Protein AF-0000000075985674 (afdb_homodimer)

InterPro domains:
  IPR000945 Dopamine beta-hydroxylase-like [PTHR10157] (11-142)
  IPR005018 DOMON domain [PF03351] (39-140)
  IPR005018 DOMON domain [PS50836] (39-148)
  IPR005018 DOMON domain [SM00664] (63-147)
  IPR045266 Copper-dependent monooxygenases, DOMON domain [cd09631] (35-141)

Structure (mmCIF, N/CA/C/O backbone):
data_AF-0000000075985674-model_v1
#
loop_
_entity.id
_entity.type
_entity.pdbx_description
1 polymer 'DBH-like monooxygenase protein 1 homolog'
#
loop_
_atom_site.group_PDB
_atom_site.id
_atom_site.type_symbol
_atom_site.label_atom_id
_atom_site.label_alt_id
_atom_site.label_comp_id
_atom_site.label_asym_id
_atom_site.label_entity_id
_atom_site.label_seq_id
_atom_site.pdbx_PDB_ins_code
_atom_site.Cartn_x
_atom_site.Cartn_y
_atom_site.Cartn_z
_atom_site.occupancy
_atom_site.B_iso_or_equiv
_atom_site.auth_seq_id
_atom_site.auth_comp_id
_atom_site.auth_asym_id
_atom_site.auth_atom_id
_atom_site.pdbx_PDB_model_num
ATOM 1 N N . MET A 1 1 ? -86.875 -9.633 -15.477 1 32.25 1 MET A N 1
ATOM 2 C CA . MET A 1 1 ? -85.625 -10.242 -15.836 1 32.25 1 MET A CA 1
ATOM 3 C C . MET A 1 1 ? -84.5 -9.188 -15.922 1 32.25 1 MET A C 1
ATOM 5 O O . MET A 1 1 ? -84.438 -8.422 -16.875 1 32.25 1 MET A O 1
ATOM 9 N N . PHE A 1 2 ? -84.188 -8.453 -14.711 1 36.06 2 PHE A N 1
ATOM 10 C CA . PHE A 1 2 ? -83.188 -7.426 -14.453 1 36.06 2 PHE A CA 1
ATOM 11 C C . PHE A 1 2 ? -81.812 -7.938 -14.789 1 36.06 2 PHE A C 1
ATOM 13 O O . PHE A 1 2 ? -81.438 -9.055 -14.414 1 36.06 2 PHE A O 1
ATOM 20 N N . GLN A 1 3 ? -81.312 -7.598 -16 1 36.69 3 GLN A N 1
ATOM 21 C CA . GLN A 1 3 ? -79.938 -7.781 -16.562 1 36.69 3 GLN A CA 1
ATOM 22 C C . GLN A 1 3 ? -78.875 -7.109 -15.688 1 36.69 3 GLN A C 1
ATOM 24 O O . GLN A 1 3 ? -78.875 -5.883 -15.547 1 36.69 3 GLN A O 1
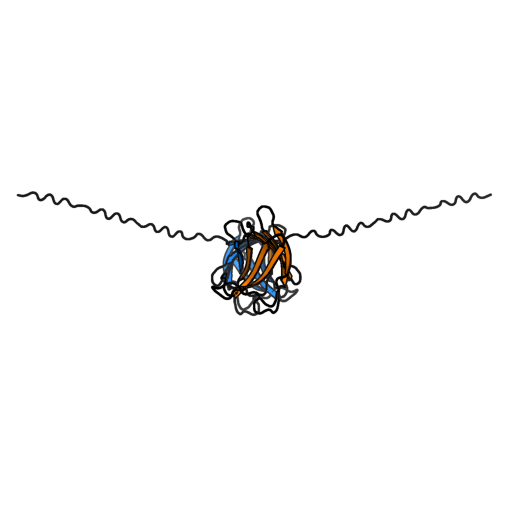ATOM 29 N N . VAL A 1 4 ? -78.562 -7.582 -14.469 1 37.91 4 VAL A N 1
ATOM 30 C CA . VAL A 1 4 ? -77.5 -7.059 -13.641 1 37.91 4 VAL A CA 1
ATOM 31 C C . VAL A 1 4 ? -76.188 -7.137 -14.406 1 37.91 4 VAL A C 1
ATOM 33 O O . VAL A 1 4 ? -75.812 -8.211 -14.875 1 37.91 4 VAL A O 1
ATOM 36 N N . SER A 1 5 ? -75.875 -6.141 -15.234 1 36.56 5 SER A N 1
ATOM 37 C CA . SER A 1 5 ? -74.562 -5.961 -15.859 1 36.56 5 SER A CA 1
ATOM 38 C C . SER A 1 5 ? -73.438 -5.91 -14.82 1 36.56 5 SER A C 1
ATOM 40 O O . SER A 1 5 ? -73.438 -5.051 -13.938 1 36.56 5 SER A O 1
ATOM 42 N N . ALA A 1 6 ? -73 -7.043 -14.211 1 32.34 6 ALA A N 1
ATOM 43 C CA . ALA A 1 6 ? -71.875 -7.133 -13.32 1 32.34 6 ALA A CA 1
ATOM 44 C C . ALA A 1 6 ? -70.625 -6.531 -13.977 1 32.34 6 ALA A C 1
ATOM 46 O O . ALA A 1 6 ? -70.188 -7.023 -15 1 32.34 6 ALA A O 1
ATOM 47 N N . ARG A 1 7 ? -70.5 -5.113 -14.055 1 37 7 ARG A N 1
ATOM 48 C CA . ARG A 1 7 ? -69.25 -4.477 -14.422 1 37 7 ARG A CA 1
ATOM 49 C C . ARG A 1 7 ? -68.062 -5.062 -13.633 1 37 7 ARG A C 1
ATOM 51 O O . ARG A 1 7 ? -68.062 -5.031 -12.398 1 37 7 ARG A O 1
ATOM 58 N N . ILE A 1 8 ? -67.5 -6.266 -13.984 1 36.03 8 ILE A N 1
ATOM 59 C CA . ILE A 1 8 ? -66.312 -6.836 -13.43 1 36.03 8 ILE A CA 1
ATOM 60 C C . ILE A 1 8 ? -65.188 -5.809 -13.5 1 36.03 8 ILE A C 1
ATOM 62 O O . ILE A 1 8 ? -64.812 -5.348 -14.594 1 36.03 8 ILE A O 1
ATOM 66 N N . LEU A 1 9 ? -65.125 -4.801 -12.547 1 38.81 9 LEU A N 1
ATOM 67 C CA . LEU A 1 9 ? -63.906 -3.955 -12.398 1 38.81 9 LEU A CA 1
ATOM 68 C C . LEU A 1 9 ? -62.656 -4.801 -12.297 1 38.81 9 LEU A C 1
ATOM 70 O O . LEU A 1 9 ? -62.531 -5.629 -11.391 1 38.81 9 LEU A O 1
ATOM 74 N N . VAL A 1 10 ? -62.031 -5.172 -13.438 1 38.69 10 VAL A N 1
ATOM 75 C CA . VAL A 1 10 ? -60.719 -5.781 -13.508 1 38.69 10 VAL A CA 1
ATOM 76 C C . VAL A 1 10 ? -59.688 -4.879 -12.82 1 38.69 10 VAL A C 1
ATOM 78 O O . VAL A 1 10 ? -59.469 -3.74 -13.25 1 38.69 10 VAL A O 1
ATOM 81 N N . ILE A 1 11 ? -59.656 -4.902 -11.492 1 45.25 11 ILE A N 1
ATOM 82 C CA . ILE A 1 11 ? -58.5 -4.309 -10.812 1 45.25 11 ILE A CA 1
ATOM 83 C C . ILE A 1 11 ? -57.219 -4.898 -11.367 1 45.25 11 ILE A C 1
ATOM 85 O O . ILE A 1 11 ? -56.969 -6.102 -11.25 1 45.25 11 ILE A O 1
ATOM 89 N N . VAL A 1 12 ? -56.781 -4.328 -12.5 1 41.72 12 VAL A N 1
ATOM 90 C CA . VAL A 1 12 ? -55.438 -4.645 -12.961 1 41.72 12 VAL A CA 1
ATOM 91 C C . VAL A 1 12 ? -54.438 -4.336 -11.852 1 41.72 12 VAL A C 1
ATOM 93 O O . VAL A 1 12 ? -54.281 -3.184 -11.445 1 41.72 12 VAL A O 1
ATOM 96 N N . LEU A 1 13 ? -54.344 -5.211 -10.867 1 43.62 13 LEU A N 1
ATOM 97 C CA . LEU A 1 13 ? -53.188 -5.145 -9.977 1 43.62 13 LEU A CA 1
ATOM 98 C C . LEU A 1 13 ? -51.875 -4.965 -10.773 1 43.62 13 LEU A C 1
ATOM 100 O O . LEU A 1 13 ? -51.5 -5.848 -11.539 1 43.62 13 LEU A O 1
ATOM 104 N N . TYR A 1 14 ? -51.688 -3.676 -11.25 1 44.62 14 TYR A N 1
ATOM 105 C CA . TYR A 1 14 ? -50.344 -3.332 -11.711 1 44.62 14 TYR A CA 1
ATOM 106 C C . TYR A 1 14 ? -49.281 -3.799 -10.711 1 44.62 14 TYR A C 1
ATOM 108 O O . TYR A 1 14 ? -49.188 -3.275 -9.602 1 44.62 14 TYR A O 1
ATOM 116 N N . LEU A 1 15 ? -49.031 -5.121 -10.625 1 42.75 15 LEU A N 1
ATOM 117 C CA . LEU A 1 15 ? -47.781 -5.527 -10 1 42.75 15 LEU A CA 1
ATOM 118 C C . LEU A 1 15 ? -46.656 -4.617 -10.43 1 42.75 15 LEU A C 1
ATOM 120 O O . LEU A 1 15 ? -46.219 -4.652 -11.586 1 42.75 15 LEU A O 1
ATOM 124 N N . VAL A 1 16 ? -46.625 -3.367 -10.031 1 42.5 16 VAL A N 1
ATOM 125 C CA . VAL A 1 16 ? -45.344 -2.646 -10.062 1 42.5 16 VAL A CA 1
ATOM 126 C C . VAL A 1 16 ? -44.219 -3.559 -9.578 1 42.5 16 VAL A C 1
ATOM 128 O O . VAL A 1 16 ? -44.188 -3.92 -8.398 1 42.5 16 VAL A O 1
ATOM 131 N N . ARG A 1 17 ? -43.844 -4.594 -10.422 1 41.25 17 ARG A N 1
ATOM 132 C CA . ARG A 1 17 ? -42.5 -5.105 -10.156 1 41.25 17 ARG A CA 1
ATOM 133 C C . ARG A 1 17 ? -41.562 -3.988 -9.695 1 41.25 17 ARG A C 1
ATOM 135 O O . ARG A 1 17 ? -41.281 -3.055 -10.445 1 41.25 17 ARG A O 1
ATOM 142 N N . CYS A 1 18 ? -41.688 -3.488 -8.531 1 45.84 18 CYS A N 1
ATOM 143 C CA . CYS A 1 18 ? -40.5 -2.83 -7.953 1 45.84 18 CYS A CA 1
ATOM 144 C C . CYS A 1 18 ? -39.219 -3.508 -8.406 1 45.84 18 CYS A C 1
ATOM 146 O O . CYS A 1 18 ? -38.906 -4.605 -7.953 1 45.84 18 CYS A O 1
ATOM 148 N N . LEU A 1 19 ? -38.969 -3.555 -9.742 1 44.19 19 LEU A N 1
ATOM 149 C CA . LEU A 1 19 ? -37.594 -3.801 -10.148 1 44.19 19 LEU A CA 1
ATOM 150 C C . LEU A 1 19 ? -36.625 -3.145 -9.172 1 44.19 19 LEU A C 1
ATOM 152 O O . LEU A 1 19 ? -36.375 -1.937 -9.25 1 44.19 19 LEU A O 1
ATOM 156 N N . CYS A 1 20 ? -36.656 -3.369 -7.902 1 46.22 20 CYS A N 1
ATOM 157 C CA . CYS A 1 20 ? -35.469 -3.17 -7.113 1 46.22 20 CYS A CA 1
ATOM 158 C C . CYS A 1 20 ? -34.219 -3.508 -7.926 1 46.22 20 CYS A C 1
ATOM 160 O O . CYS A 1 20 ? -33.938 -4.68 -8.188 1 46.22 20 CYS A O 1
ATOM 162 N N . THR A 1 21 ? -33.969 -2.814 -8.992 1 47.09 21 THR A N 1
ATOM 163 C CA . THR A 1 21 ? -32.625 -2.883 -9.531 1 47.09 21 THR A CA 1
ATOM 164 C C . THR A 1 21 ? -31.594 -2.92 -8.414 1 47.09 21 THR A C 1
ATOM 166 O O . THR A 1 21 ? -31.422 -1.939 -7.684 1 47.09 21 THR A O 1
ATOM 169 N N . THR A 1 22 ? -31.594 -3.908 -7.582 1 49.91 22 THR A N 1
ATOM 170 C CA . THR A 1 22 ? -30.344 -4.141 -6.867 1 49.91 22 THR A CA 1
ATOM 171 C C . THR A 1 22 ? -29.141 -3.678 -7.699 1 49.91 22 THR A C 1
ATOM 173 O O . THR A 1 22 ? -28.938 -4.156 -8.812 1 49.91 22 THR A O 1
ATOM 176 N N . HIS A 1 23 ? -28.969 -2.4 -7.824 1 47.16 23 HIS A N 1
ATOM 177 C CA . HIS A 1 23 ? -27.625 -2.064 -8.312 1 47.16 23 HIS A CA 1
ATOM 178 C C . HIS A 1 23 ? -26.578 -2.992 -7.715 1 47.16 23 HIS A C 1
ATOM 180 O O . HIS A 1 23 ? -26.281 -2.92 -6.52 1 47.16 23 HIS A O 1
ATOM 186 N N . SER A 1 24 ? -26.656 -4.227 -8.016 1 48.97 24 SER A N 1
ATOM 187 C CA . SER A 1 24 ? -25.453 -5.004 -7.738 1 48.97 24 SER A CA 1
ATOM 188 C C . SER A 1 24 ? -24.203 -4.152 -7.891 1 48.97 24 SER A C 1
ATOM 190 O O . SER A 1 24 ? -23.969 -3.574 -8.953 1 48.97 24 SER A O 1
ATOM 192 N N . LYS A 1 25 ? -23.922 -3.369 -6.887 1 56.72 25 LYS A N 1
ATOM 193 C CA . LYS A 1 25 ? -22.688 -2.611 -6.949 1 56.72 25 LYS A CA 1
ATOM 194 C C . LYS A 1 25 ? -21.594 -3.4 -7.672 1 56.72 25 LYS A C 1
ATOM 196 O O . LYS A 1 25 ? -21.188 -4.473 -7.219 1 56.72 25 LYS A O 1
ATOM 201 N N . LEU A 1 26 ? -21.516 -3.305 -9.055 1 73.56 26 LEU A N 1
ATOM 202 C CA . LEU A 1 26 ? -20.453 -3.875 -9.867 1 73.56 26 LEU A CA 1
ATOM 203 C C . LEU A 1 26 ? -19.094 -3.707 -9.18 1 73.56 26 LEU A C 1
ATOM 205 O O . LEU A 1 26 ? -18.812 -2.654 -8.609 1 73.56 26 LEU A O 1
ATOM 209 N N . PHE A 1 27 ? -18.328 -4.754 -9 1 83.25 27 PHE A N 1
ATOM 210 C CA . PHE A 1 27 ? -16.984 -4.754 -8.406 1 83.25 27 PHE A CA 1
ATOM 211 C C . PHE A 1 27 ? -16.078 -3.76 -9.117 1 83.25 27 PHE A C 1
ATOM 213 O O . PHE A 1 27 ? -15.984 -3.764 -10.344 1 83.25 27 PHE A O 1
ATOM 220 N N . GLU A 1 28 ? -15.578 -2.818 -8.305 1 91.62 28 GLU A N 1
ATOM 221 C CA . GLU A 1 28 ? -14.594 -1.875 -8.828 1 91.62 28 GLU A CA 1
ATOM 222 C C . GLU A 1 28 ? -13.344 -1.836 -7.945 1 91.62 28 GLU A C 1
ATOM 224 O O . GLU A 1 28 ? -13.453 -1.829 -6.715 1 91.62 28 GLU A O 1
ATOM 229 N N . TRP A 1 29 ? -12.242 -1.846 -8.664 1 94.69 29 TRP A N 1
ATOM 230 C CA . TRP A 1 29 ? -10.984 -1.733 -7.934 1 94.69 29 TRP A CA 1
ATOM 231 C C . TRP A 1 29 ? -10.844 -0.355 -7.293 1 94.69 29 TRP A C 1
ATOM 233 O O . TRP A 1 29 ? -11.195 0.657 -7.906 1 94.69 29 TRP A O 1
ATOM 243 N N . ALA A 1 30 ? -10.305 -0.393 -6.109 1 91.75 30 ALA A N 1
ATOM 244 C CA . ALA A 1 30 ? -10.133 0.858 -5.375 1 91.75 30 ALA A CA 1
ATOM 245 C C . ALA A 1 30 ? -8.805 1.526 -5.734 1 91.75 30 ALA A C 1
ATOM 247 O O . ALA A 1 30 ? -8.734 2.754 -5.836 1 91.75 30 ALA A O 1
ATOM 248 N N . HIS A 1 31 ? -7.805 0.717 -5.883 1 93.31 31 HIS A N 1
ATOM 249 C CA . HIS A 1 31 ? -6.469 1.264 -6.098 1 93.31 31 HIS A CA 1
ATOM 250 C C . HIS A 1 31 ? -5.73 0.503 -7.191 1 93.31 31 HIS A C 1
ATOM 252 O O . HIS A 1 31 ? -6.113 -0.613 -7.547 1 93.31 31 HIS A O 1
ATOM 258 N N . HIS A 1 32 ? -4.695 1.196 -7.66 1 94.94 32 HIS A N 1
ATOM 259 C CA . HIS A 1 32 ? -3.855 0.64 -8.711 1 94.94 32 HIS A CA 1
ATOM 260 C C . HIS A 1 32 ? -2.447 1.222 -8.656 1 94.94 32 HIS A C 1
ATOM 262 O O . HIS A 1 32 ? -2.273 2.412 -8.383 1 94.94 32 HIS A O 1
ATOM 268 N N . THR A 1 33 ? -1.479 0.285 -8.906 1 94.62 33 THR A N 1
ATOM 269 C CA . THR A 1 33 ? -0.115 0.765 -9.102 1 94.62 33 THR A CA 1
ATOM 270 C C . THR A 1 33 ? 0.674 -0.191 -9.992 1 94.62 33 THR A C 1
ATOM 272 O O . THR A 1 33 ? 0.205 -1.288 -10.297 1 94.62 33 THR A O 1
ATOM 275 N N . VAL A 1 34 ? 1.756 0.333 -10.469 1 95.5 34 VAL A N 1
ATOM 276 C CA . VAL A 1 34 ? 2.684 -0.488 -11.242 1 95.5 34 VAL A CA 1
ATOM 277 C C . VAL A 1 34 ? 3.922 -0.797 -10.398 1 95.5 34 VAL A C 1
ATOM 279 O O . VAL A 1 34 ? 4.504 0.101 -9.789 1 95.5 34 VAL A O 1
ATOM 282 N N . LEU A 1 35 ? 4.344 -2.115 -10.438 1 94.56 35 LEU A N 1
ATOM 283 C CA . LEU A 1 35 ? 5.371 -2.514 -9.484 1 94.56 35 LEU A CA 1
ATOM 284 C C . LEU A 1 35 ? 6.742 -2.572 -10.148 1 94.56 35 LEU A C 1
ATOM 286 O O . LEU A 1 35 ? 7.758 -2.766 -9.477 1 94.56 35 LEU A O 1
ATOM 290 N N . ASP A 1 36 ? 6.754 -2.387 -11.5 1 91.19 36 ASP A N 1
ATOM 291 C CA . ASP A 1 36 ? 8.039 -2.387 -12.195 1 91.19 36 ASP A CA 1
ATOM 292 C C . ASP A 1 36 ? 8.195 -1.144 -13.062 1 91.19 36 ASP A C 1
ATOM 294 O O . ASP A 1 36 ? 7.23 -0.401 -13.273 1 91.19 36 ASP A O 1
ATOM 298 N N . GLY A 1 37 ? 9.391 -0.931 -13.461 1 88.12 37 GLY A N 1
ATOM 299 C CA . GLY A 1 37 ? 9.664 0.263 -14.242 1 88.12 37 GLY A CA 1
ATOM 300 C C . GLY A 1 37 ? 9.281 0.12 -15.703 1 88.12 37 GLY A C 1
ATOM 301 O O . GLY A 1 37 ? 9.227 1.109 -16.438 1 88.12 37 GLY A O 1
ATOM 302 N N . GLU A 1 38 ? 8.906 -0.999 -16.125 1 92.69 38 GLU A N 1
ATOM 303 C CA . GLU A 1 38 ? 8.633 -1.26 -17.531 1 92.69 38 GLU A CA 1
ATOM 304 C C . GLU A 1 38 ? 7.133 -1.388 -17.797 1 92.69 38 GLU A C 1
ATOM 306 O O . GLU A 1 38 ? 6.715 -1.744 -18.891 1 92.69 38 GLU A O 1
ATOM 311 N N . ASN A 1 39 ? 6.398 -1.162 -16.844 1 94.62 39 ASN A N 1
ATOM 312 C CA . ASN A 1 39 ? 4.941 -1.207 -16.953 1 94.62 39 ASN A CA 1
ATOM 313 C C . ASN A 1 39 ? 4.445 -2.615 -17.266 1 94.62 39 ASN A C 1
ATOM 315 O O . ASN A 1 39 ? 3.422 -2.785 -17.922 1 94.62 39 ASN A O 1
ATOM 319 N N . ASN A 1 40 ? 5.145 -3.629 -16.828 1 96.81 40 ASN A N 1
ATOM 320 C CA . ASN A 1 40 ? 4.793 -5.012 -17.125 1 96.81 40 ASN A CA 1
ATOM 321 C C . ASN A 1 40 ? 4.043 -5.664 -15.961 1 96.81 40 ASN A C 1
ATOM 323 O O . ASN A 1 40 ? 3.432 -6.719 -16.125 1 96.81 40 ASN A O 1
ATOM 327 N N . PHE A 1 41 ? 4.117 -5.027 -14.844 1 97.69 41 PHE A N 1
ATOM 328 C CA . PHE A 1 41 ? 3.516 -5.609 -13.648 1 97.69 41 PHE A CA 1
ATOM 329 C C . PHE A 1 41 ? 2.527 -4.641 -13.008 1 97.69 41 PHE A C 1
ATOM 331 O O . PHE A 1 41 ? 2.918 -3.779 -12.219 1 97.69 41 PHE A O 1
ATOM 338 N N . HIS A 1 42 ? 1.248 -4.895 -13.25 1 97.75 42 HIS A N 1
ATOM 339 C CA . HIS A 1 42 ? 0.181 -4.07 -12.688 1 97.75 42 HIS A CA 1
ATOM 340 C C . HIS A 1 42 ? -0.452 -4.738 -11.477 1 97.75 42 HIS A C 1
ATOM 342 O O . HIS A 1 42 ? -0.76 -5.934 -11.508 1 97.75 42 HIS A O 1
ATOM 348 N N . LEU A 1 43 ? -0.608 -3.932 -10.422 1 97.94 43 LEU A N 1
ATOM 349 C CA . LEU A 1 43 ? -1.274 -4.379 -9.203 1 97.94 43 LEU A CA 1
ATOM 350 C C . LEU A 1 43 ? -2.518 -3.541 -8.93 1 97.94 43 LEU A C 1
ATOM 352 O O . LEU A 1 43 ? -2.459 -2.311 -8.945 1 97.94 43 LEU A O 1
ATOM 356 N N . LYS A 1 44 ? -3.625 -4.203 -8.734 1 97.56 44 LYS A N 1
ATOM 357 C CA . LYS A 1 44 ? -4.863 -3.592 -8.258 1 97.56 44 LYS A CA 1
ATOM 358 C C . LYS A 1 44 ? -5.316 -4.219 -6.945 1 97.56 44 LYS A C 1
ATOM 360 O O . LYS A 1 44 ? -5.109 -5.414 -6.719 1 97.56 44 LYS A O 1
ATOM 365 N N . TRP A 1 45 ? -5.98 -3.363 -6.082 1 96.38 45 TRP A N 1
ATOM 366 C CA . TRP A 1 45 ? -6.5 -3.98 -4.863 1 96.38 45 TRP A CA 1
ATOM 367 C C . TRP A 1 45 ? -7.727 -3.234 -4.359 1 96.38 45 TRP A C 1
ATOM 369 O O . TRP A 1 45 ? -7.949 -2.076 -4.715 1 96.38 45 TRP A O 1
ATOM 379 N N . LYS A 1 46 ? -8.477 -3.936 -3.641 1 94.94 46 LYS A N 1
ATOM 380 C CA . LYS A 1 46 ? -9.695 -3.438 -3.002 1 94.94 46 LYS A CA 1
ATOM 381 C C . LYS A 1 46 ? -9.82 -3.969 -1.577 1 94.94 46 LYS A C 1
ATOM 383 O O . LYS A 1 46 ? -10.023 -5.168 -1.373 1 94.94 46 LYS A O 1
ATOM 388 N N . PRO A 1 47 ? -9.734 -3.041 -0.587 1 93.94 47 PRO A N 1
ATOM 389 C CA . PRO A 1 47 ? -9.906 -3.467 0.804 1 93.94 47 PRO A CA 1
ATOM 390 C C . PRO A 1 47 ? -11.344 -3.859 1.129 1 93.94 47 PRO A C 1
ATOM 392 O O . PRO A 1 47 ? -12.289 -3.217 0.654 1 93.94 47 PRO A O 1
ATOM 395 N N . GLY A 1 48 ? -11.461 -4.996 1.877 1 93.25 48 GLY A N 1
ATOM 396 C CA . GLY A 1 48 ? -12.719 -5.379 2.502 1 93.25 48 GLY A CA 1
ATOM 397 C C . GLY A 1 48 ? -12.719 -5.176 4.004 1 93.25 48 GLY A C 1
ATOM 398 O O . GLY A 1 48 ? -11.875 -4.457 4.543 1 93.25 48 GLY A O 1
ATOM 399 N N . GLU A 1 49 ? -13.68 -5.797 4.59 1 91.31 49 GLU A N 1
ATOM 400 C CA . GLU A 1 49 ? -13.805 -5.648 6.039 1 91.31 49 GLU A CA 1
ATOM 401 C C . GLU A 1 49 ? -12.695 -6.414 6.762 1 91.31 49 GLU A C 1
ATOM 403 O O . GLU A 1 49 ? -12.055 -5.879 7.668 1 91.31 49 GLU A O 1
ATOM 408 N N . LYS A 1 50 ? -12.492 -7.637 6.359 1 94.12 50 LYS A N 1
ATOM 409 C CA . LYS A 1 50 ? -11.555 -8.477 7.09 1 94.12 50 LYS A CA 1
ATOM 410 C C . LYS A 1 50 ? -10.398 -8.93 6.195 1 94.12 50 LYS A C 1
ATOM 412 O O . LYS A 1 50 ? -9.445 -9.539 6.668 1 94.12 50 LYS A O 1
ATOM 417 N N . ASP A 1 51 ? -10.602 -8.633 4.965 1 96.38 51 ASP A N 1
ATOM 418 C CA . ASP A 1 51 ? -9.594 -9.078 4.008 1 96.38 51 ASP A CA 1
ATOM 419 C C . ASP A 1 51 ? -9.438 -8.078 2.863 1 96.38 51 ASP A C 1
ATOM 421 O O . ASP A 1 51 ? -10.133 -7.059 2.828 1 96.38 51 ASP A O 1
ATOM 425 N N . ILE A 1 52 ? -8.477 -8.305 2.066 1 95.88 52 ILE A N 1
ATOM 426 C CA . ILE A 1 52 ? -8.172 -7.465 0.913 1 95.88 52 ILE A CA 1
ATOM 427 C C . ILE A 1 52 ? -8.047 -8.328 -0.339 1 95.88 52 ILE A C 1
ATOM 429 O O . ILE A 1 52 ? -7.465 -9.414 -0.295 1 95.88 52 ILE A O 1
ATOM 433 N N . THR A 1 53 ? -8.656 -7.871 -1.438 1 97.44 53 THR A N 1
ATOM 434 C CA . THR A 1 53 ? -8.578 -8.57 -2.717 1 97.44 53 THR A CA 1
ATOM 435 C C . THR A 1 53 ? -7.559 -7.902 -3.635 1 97.44 53 THR A C 1
ATOM 437 O O . THR A 1 53 ? -7.535 -6.672 -3.752 1 97.44 53 THR A O 1
ATOM 440 N N . PHE A 1 54 ? -6.723 -8.766 -4.262 1 98.31 54 PHE A N 1
ATOM 441 C CA . PHE A 1 54 ? -5.699 -8.289 -5.188 1 98.31 54 PHE A CA 1
ATOM 442 C C . PHE A 1 54 ? -5.914 -8.867 -6.578 1 98.31 54 PHE A C 1
ATOM 444 O O . PHE A 1 54 ? -6.434 -9.977 -6.719 1 98.31 54 PHE A O 1
ATOM 451 N N . GLN A 1 55 ? -5.508 -8.094 -7.539 1 98.56 55 GLN A N 1
ATOM 452 C CA . GLN A 1 55 ? -5.309 -8.617 -8.883 1 98.56 55 GLN A CA 1
ATOM 453 C C . GLN A 1 55 ? -3.938 -8.227 -9.43 1 98.56 55 GLN A C 1
ATOM 455 O O . GLN A 1 55 ? -3.562 -7.051 -9.398 1 98.56 55 GLN A O 1
ATOM 460 N N . VAL A 1 56 ? -3.227 -9.234 -9.867 1 98.62 56 VAL A N 1
ATOM 461 C CA . VAL A 1 56 ? -1.981 -8.969 -10.578 1 98.62 56 VAL A CA 1
ATOM 462 C C . VAL A 1 56 ? -2.174 -9.227 -12.07 1 98.62 56 VAL A C 1
ATOM 464 O O . VAL A 1 56 ? -2.857 -10.18 -12.453 1 98.62 56 VAL A O 1
ATOM 467 N N . GLU A 1 57 ? -1.673 -8.336 -12.859 1 98.44 57 GLU A N 1
ATOM 468 C CA . GLU A 1 57 ? -1.591 -8.469 -14.305 1 98.44 57 GLU A CA 1
ATOM 469 C C . GLU A 1 57 ? -0.156 -8.289 -14.797 1 98.44 57 GLU A C 1
ATOM 471 O O . GLU A 1 57 ? 0.376 -7.18 -14.789 1 98.44 57 GLU A O 1
ATOM 476 N N . VAL A 1 58 ? 0.413 -9.391 -15.258 1 98.44 58 VAL A N 1
ATOM 477 C CA . VAL A 1 58 ? 1.832 -9.375 -15.602 1 98.44 58 VAL A CA 1
ATOM 478 C C . VAL A 1 58 ? 2.012 -9.734 -17.078 1 98.44 58 VAL A C 1
ATOM 480 O O . VAL A 1 58 ? 1.422 -10.703 -17.562 1 98.44 58 VAL A O 1
ATOM 483 N N . ALA A 1 59 ? 2.84 -9 -17.734 1 97.62 59 ALA A N 1
ATOM 484 C CA . ALA A 1 59 ? 3.061 -9.18 -19.156 1 97.62 59 ALA A CA 1
ATOM 485 C C . ALA A 1 59 ? 3.998 -10.352 -19.438 1 97.62 59 ALA A C 1
ATOM 487 O O . ALA A 1 59 ? 5.113 -10.164 -19.922 1 97.62 59 ALA A O 1
ATOM 488 N N . THR A 1 60 ? 3.525 -11.523 -19.109 1 96.81 60 THR A N 1
ATOM 489 C CA . THR A 1 60 ? 4.238 -12.773 -19.344 1 96.81 60 THR A CA 1
ATOM 490 C C . THR A 1 60 ? 3.273 -13.961 -19.312 1 96.81 60 THR A C 1
ATOM 492 O O . THR A 1 60 ? 2.158 -13.852 -18.812 1 96.81 60 THR A O 1
ATOM 495 N N . HIS A 1 61 ? 3.674 -15.055 -19.922 1 96.81 61 HIS A N 1
ATOM 496 C CA . HIS A 1 61 ? 2.955 -16.312 -19.75 1 96.81 61 HIS A CA 1
ATOM 497 C C . HIS A 1 61 ? 3.717 -17.266 -18.828 1 96.81 61 HIS A C 1
ATOM 499 O O . HIS A 1 61 ? 3.418 -18.453 -18.781 1 96.81 61 HIS A O 1
ATOM 505 N N . GLY A 1 62 ? 4.672 -16.672 -18.172 1 95.31 62 GLY A N 1
ATOM 506 C CA . GLY A 1 62 ? 5.414 -17.422 -17.156 1 95.31 62 GLY A CA 1
ATOM 507 C C . GLY A 1 62 ? 4.855 -17.25 -15.766 1 95.31 62 GLY A C 1
ATOM 508 O O . GLY A 1 62 ? 3.639 -17.234 -15.578 1 95.31 62 GLY A O 1
ATOM 509 N N . TYR A 1 63 ? 5.754 -17.359 -14.773 1 96.31 63 TYR A N 1
ATOM 510 C CA . TYR A 1 63 ? 5.285 -17.234 -13.398 1 96.31 63 TYR A CA 1
ATOM 511 C C . TYR A 1 63 ? 5.41 -15.797 -12.906 1 96.31 63 TYR A C 1
ATOM 513 O O . TYR A 1 63 ? 6.176 -15.008 -13.461 1 96.31 63 TYR A O 1
ATOM 521 N N . PHE A 1 64 ? 4.66 -15.438 -11.938 1 97.31 64 PHE A N 1
ATOM 522 C CA . PHE A 1 64 ? 4.828 -14.188 -11.219 1 97.31 64 PHE A CA 1
ATOM 523 C C . PHE A 1 64 ? 5.043 -14.445 -9.727 1 97.31 64 PHE A C 1
ATOM 525 O O . PHE A 1 64 ? 4.656 -15.492 -9.211 1 97.31 64 PHE A O 1
ATOM 532 N N . GLY A 1 65 ? 5.742 -13.562 -9.125 1 96.31 65 GLY A N 1
ATOM 533 C CA . GLY A 1 65 ? 5.82 -13.422 -7.684 1 96.31 65 GLY A CA 1
ATOM 534 C C . GLY A 1 65 ? 5.336 -12.07 -7.188 1 96.31 65 GLY A C 1
ATOM 535 O O . GLY A 1 65 ? 5.609 -11.039 -7.812 1 96.31 65 GLY A O 1
ATOM 536 N N . PHE A 1 66 ? 4.527 -12.094 -6.184 1 97.31 66 PHE A N 1
ATOM 537 C CA . PHE A 1 66 ? 4.105 -10.891 -5.477 1 97.31 66 PHE A CA 1
ATOM 538 C C . PHE A 1 66 ? 4.312 -11.047 -3.973 1 97.31 66 PHE A C 1
ATOM 540 O O . PHE A 1 66 ? 4.043 -12.109 -3.408 1 97.31 66 PHE A O 1
ATOM 547 N N . GLY A 1 67 ? 4.805 -9.969 -3.406 1 95.44 67 GLY A N 1
ATOM 548 C CA . GLY A 1 67 ? 5.059 -10.141 -1.984 1 95.44 67 GLY A CA 1
ATOM 549 C C . GLY A 1 67 ? 5.055 -8.828 -1.214 1 95.44 67 GLY A C 1
ATOM 550 O O . GLY A 1 67 ? 5.02 -7.754 -1.81 1 95.44 67 GLY A O 1
ATOM 551 N N . LEU A 1 68 ? 4.977 -8.938 0.108 1 95.19 68 LEU A N 1
ATOM 552 C CA . LEU A 1 68 ? 5.086 -7.883 1.106 1 95.19 68 LEU A CA 1
ATOM 553 C C . LEU A 1 68 ? 6.406 -7.984 1.861 1 95.19 68 LEU A C 1
ATOM 555 O O . LEU A 1 68 ? 6.711 -9.023 2.453 1 95.19 68 LEU A O 1
ATOM 559 N N . SER A 1 69 ? 7.141 -6.914 1.752 1 91.06 69 SER A N 1
ATOM 560 C CA . SER A 1 69 ? 8.461 -6.918 2.381 1 91.06 69 SER A CA 1
ATOM 561 C C . SER A 1 69 ? 8.578 -5.809 3.422 1 91.06 69 SER A C 1
ATOM 563 O O . SER A 1 69 ? 8.078 -4.703 3.215 1 91.06 69 SER A O 1
ATOM 565 N N . PRO A 1 70 ? 9.242 -6.07 4.578 1 80.81 70 PRO A N 1
ATOM 566 C CA . PRO A 1 70 ? 9.359 -5.055 5.629 1 80.81 70 PRO A CA 1
ATOM 567 C C . PRO A 1 70 ? 10.328 -3.934 5.254 1 80.81 70 PRO A C 1
ATOM 569 O O . PRO A 1 70 ? 10.297 -2.861 5.867 1 80.81 70 PRO A O 1
ATOM 572 N N . ASN A 1 71 ? 11.211 -4.074 4.27 1 79.38 71 ASN A N 1
ATOM 573 C CA . ASN A 1 71 ? 12.203 -3.053 3.953 1 79.38 71 ASN A CA 1
ATOM 574 C C . ASN A 1 71 ? 12.531 -3.033 2.463 1 79.38 71 ASN A C 1
ATOM 576 O O . ASN A 1 71 ? 13.586 -2.543 2.061 1 79.38 71 ASN A O 1
ATOM 580 N N . GLY A 1 72 ? 11.672 -3.693 1.747 1 79.81 72 GLY A N 1
ATOM 581 C CA . GLY A 1 72 ? 11.906 -3.699 0.311 1 79.81 72 GLY A CA 1
ATOM 582 C C . GLY A 1 72 ? 12.836 -4.809 -0.139 1 79.81 72 GLY A C 1
ATOM 583 O O . GLY A 1 72 ? 13.008 -5.031 -1.339 1 79.81 72 GLY A O 1
ATOM 584 N N . GLY A 1 73 ? 13.461 -5.488 0.764 1 80.62 73 GLY A N 1
ATOM 585 C CA . GLY A 1 73 ? 14.281 -6.637 0.419 1 80.62 73 GLY A CA 1
ATOM 586 C C . GLY A 1 73 ? 13.492 -7.926 0.304 1 80.62 73 GLY A C 1
ATOM 587 O O . GLY A 1 73 ? 12.305 -7.965 0.649 1 80.62 73 GLY A O 1
ATOM 588 N N . MET A 1 74 ? 14.195 -8.969 -0.2 1 82.38 74 MET A N 1
ATOM 589 C CA . MET A 1 74 ? 13.484 -10.219 -0.46 1 82.38 74 MET A CA 1
ATOM 590 C C . MET A 1 74 ? 13.445 -11.094 0.789 1 82.38 74 MET A C 1
ATOM 592 O O . MET A 1 74 ? 12.484 -11.836 1.002 1 82.38 74 MET A O 1
ATOM 596 N N . LYS A 1 75 ? 14.492 -10.969 1.573 1 83.19 75 LYS A N 1
ATOM 597 C CA . LYS A 1 75 ? 14.562 -11.867 2.719 1 83.19 75 LYS A CA 1
ATOM 598 C C . LYS A 1 75 ? 13.422 -11.602 3.699 1 83.19 75 LYS A C 1
ATOM 600 O O . LYS A 1 75 ? 13.188 -10.461 4.09 1 83.19 75 LYS A O 1
ATOM 605 N N . GLY A 1 76 ? 12.82 -12.742 4.047 1 85.75 76 GLY A N 1
ATOM 606 C CA . GLY A 1 76 ? 11.742 -12.664 5.023 1 85.75 76 GLY A CA 1
ATOM 607 C C . GLY A 1 76 ? 10.43 -12.18 4.43 1 85.75 76 GLY A C 1
ATOM 608 O O . GLY A 1 76 ? 9.438 -12.023 5.145 1 85.75 76 GLY A O 1
ATOM 609 N N . SER A 1 77 ? 10.445 -12.047 3.15 1 92.12 77 SER A N 1
ATOM 610 C CA . SER A 1 77 ? 9.242 -11.523 2.518 1 92.12 77 SER A CA 1
ATOM 611 C C . SER A 1 77 ? 8.117 -12.562 2.529 1 92.12 77 SER A C 1
ATOM 613 O O . SER A 1 77 ? 8.375 -13.758 2.396 1 92.12 77 SER A O 1
ATOM 615 N N . ASP A 1 78 ? 6.945 -12.055 2.805 1 96.75 78 ASP A N 1
ATOM 616 C CA . ASP A 1 78 ? 5.668 -12.75 2.645 1 96.75 78 ASP A CA 1
ATOM 617 C C . ASP A 1 78 ? 5.191 -12.695 1.195 1 96.75 78 ASP A C 1
ATOM 619 O O . ASP A 1 78 ? 4.777 -11.633 0.713 1 96.75 78 ASP A O 1
ATOM 623 N N . MET A 1 79 ? 5.277 -13.922 0.48 1 96 79 MET A N 1
ATOM 624 C CA . MET A 1 79 ? 5.07 -13.797 -0.96 1 96 79 MET A CA 1
ATOM 625 C C . MET A 1 79 ? 4.176 -14.914 -1.482 1 96 79 MET A C 1
ATOM 627 O O . MET A 1 79 ? 4.059 -15.969 -0.855 1 96 79 MET A O 1
ATOM 631 N N . VAL A 1 80 ? 3.578 -14.602 -2.592 1 97.75 80 VAL A N 1
ATOM 632 C CA . VAL A 1 80 ? 2.842 -15.609 -3.354 1 97.75 80 VAL A CA 1
ATOM 633 C C . VAL A 1 80 ? 3.463 -15.766 -4.742 1 97.75 80 VAL A C 1
ATOM 635 O O . VAL A 1 80 ? 3.951 -14.789 -5.32 1 97.75 80 VAL A O 1
ATOM 638 N N . ILE A 1 81 ? 3.453 -16.969 -5.176 1 97.25 81 ILE A N 1
ATOM 639 C CA . ILE A 1 81 ? 3.91 -17.297 -6.52 1 97.25 81 ILE A CA 1
ATOM 640 C C . ILE A 1 81 ? 2.779 -17.969 -7.297 1 97.25 81 ILE A C 1
ATOM 642 O O . ILE A 1 81 ? 2.078 -18.844 -6.766 1 97.25 81 ILE A O 1
ATOM 646 N N . GLY A 1 82 ? 2.617 -17.578 -8.539 1 98.31 82 GLY A N 1
ATOM 647 C CA . GLY A 1 82 ? 1.561 -18.156 -9.359 1 98.31 82 GLY A CA 1
ATOM 648 C C . GLY A 1 82 ? 1.943 -18.297 -10.82 1 98.31 82 GLY A C 1
ATOM 649 O O . GLY A 1 82 ? 2.799 -17.547 -11.312 1 98.31 82 GLY A O 1
ATOM 650 N N . TRP A 1 83 ? 1.308 -19.281 -11.492 1 97.81 83 TRP A N 1
ATOM 651 C CA . TRP A 1 83 ? 1.445 -19.438 -12.938 1 97.81 83 TRP A CA 1
ATOM 652 C C . TRP A 1 83 ? 0.343 -20.328 -13.492 1 97.81 83 TRP A C 1
ATOM 654 O O . TRP A 1 83 ? -0.405 -20.953 -12.734 1 97.81 83 TRP A O 1
ATOM 664 N N . MET A 1 84 ? 0.184 -20.203 -14.75 1 97.94 84 MET A N 1
ATOM 665 C CA . MET A 1 84 ? -0.682 -21.109 -15.492 1 97.94 84 MET A CA 1
ATOM 666 C C . MET A 1 84 ? 0.141 -22.156 -16.234 1 97.94 84 MET A C 1
ATOM 668 O O . MET A 1 84 ? 1.193 -21.828 -16.797 1 97.94 84 MET A O 1
ATOM 672 N N . LYS A 1 85 ? -0.346 -23.375 -16.234 1 96.12 85 LYS A N 1
ATOM 673 C CA . LYS A 1 85 ? 0.243 -24.438 -17.047 1 96.12 85 LYS A CA 1
ATOM 674 C C . LYS A 1 85 ? -0.825 -25.406 -17.547 1 96.12 85 LYS A C 1
ATOM 676 O O . LYS A 1 85 ? -1.564 -25.984 -16.75 1 96.12 85 LYS A O 1
ATOM 681 N N . ASP A 1 86 ? -0.854 -25.516 -18.906 1 95.12 86 ASP A N 1
ATOM 682 C CA . ASP A 1 86 ? -1.784 -26.453 -19.547 1 95.12 86 ASP A CA 1
ATOM 683 C C . ASP A 1 86 ? -3.213 -26.219 -19.062 1 95.12 86 ASP A C 1
ATOM 685 O O . ASP A 1 86 ? -3.916 -27.156 -18.703 1 95.12 86 ASP A O 1
ATOM 689 N N . GLY A 1 87 ? -3.564 -25.016 -18.938 1 93.81 87 GLY A N 1
ATOM 690 C CA . GLY A 1 87 ? -4.926 -24.625 -18.594 1 93.81 87 GLY A CA 1
ATOM 691 C C . GLY A 1 87 ? -5.215 -24.734 -17.094 1 93.81 87 GLY A C 1
ATOM 692 O O . GLY A 1 87 ? -6.352 -24.531 -16.672 1 93.81 87 GLY A O 1
ATOM 693 N N . ARG A 1 88 ? -4.184 -25.062 -16.344 1 96.81 88 ARG A N 1
ATOM 694 C CA . ARG A 1 88 ? -4.348 -25.172 -14.898 1 96.81 88 ARG A CA 1
ATOM 695 C C . ARG A 1 88 ? -3.547 -24.109 -14.172 1 96.81 88 ARG A C 1
ATOM 697 O O . ARG A 1 88 ? -2.479 -23.703 -14.633 1 96.81 88 ARG A O 1
ATOM 704 N N . HIS A 1 89 ? -4.141 -23.688 -13.016 1 97.81 89 HIS A N 1
ATOM 705 C CA . HIS A 1 89 ? -3.428 -22.688 -12.234 1 97.81 89 HIS A CA 1
ATOM 706 C C . HIS A 1 89 ? -2.559 -23.344 -11.164 1 97.81 89 HIS A C 1
ATOM 708 O O . HIS A 1 89 ? -2.92 -24.391 -10.625 1 97.81 89 HIS A O 1
ATOM 714 N N . PHE A 1 90 ? -1.438 -22.75 -10.867 1 98.19 90 PHE A N 1
ATOM 715 C CA . PHE A 1 90 ? -0.59 -23.016 -9.711 1 98.19 90 PHE A CA 1
ATOM 716 C C . PHE A 1 90 ? -0.377 -21.75 -8.891 1 98.19 90 PHE A C 1
ATOM 718 O O . PHE A 1 90 ? -0.12 -20.688 -9.445 1 98.19 90 PHE A O 1
ATOM 725 N N . PHE A 1 91 ? -0.642 -21.844 -7.609 1 98.5 91 PHE A N 1
ATOM 726 C CA . PHE A 1 91 ? -0.668 -20.688 -6.715 1 98.5 91 PHE A CA 1
ATOM 727 C C . PHE A 1 91 ? -0.239 -21.078 -5.309 1 98.5 91 PHE A C 1
ATOM 729 O O . PHE A 1 91 ? -0.933 -21.844 -4.633 1 98.5 91 PHE A O 1
ATOM 736 N N . HIS A 1 92 ? 0.909 -20.516 -4.891 1 98 92 HIS A N 1
ATOM 737 C CA . HIS A 1 92 ? 1.461 -20.969 -3.621 1 98 92 HIS A CA 1
ATOM 738 C C . HIS A 1 92 ? 1.816 -19.797 -2.723 1 98 92 HIS A C 1
ATOM 740 O O . HIS A 1 92 ? 2.498 -18.859 -3.156 1 98 92 HIS A O 1
ATOM 746 N N . ASP A 1 93 ? 1.259 -19.844 -1.478 1 98.19 93 ASP A N 1
ATOM 747 C CA . ASP A 1 93 ? 1.743 -18.984 -0.401 1 98.19 93 ASP A CA 1
ATOM 748 C C . ASP A 1 93 ? 3.135 -19.422 0.059 1 98.19 93 ASP A C 1
ATOM 750 O O . ASP A 1 93 ? 3.332 -20.562 0.476 1 98.19 93 ASP A O 1
ATOM 754 N N . CYS A 1 94 ? 4.086 -18.453 -0.052 1 97 94 CYS A N 1
ATOM 755 C CA . CYS A 1 94 ? 5.477 -18.75 0.266 1 97 94 CYS A CA 1
ATOM 756 C C . CYS A 1 94 ? 6.078 -17.688 1.177 1 97 94 CYS A C 1
ATOM 758 O O . CYS A 1 94 ? 5.426 -16.688 1.482 1 97 94 CYS A O 1
ATOM 760 N N . TYR A 1 95 ? 7.246 -17.891 1.728 1 95.12 95 TYR A N 1
ATOM 761 C CA . TYR A 1 95 ? 8.078 -16.891 2.406 1 95.12 95 TYR A CA 1
ATOM 762 C C . TYR A 1 95 ? 9.539 -17.047 2.018 1 95.12 95 TYR A C 1
ATOM 764 O O . TYR A 1 95 ? 10.008 -18.156 1.756 1 95.12 95 TYR A O 1
ATOM 772 N N . ALA A 1 96 ? 10.148 -15.945 1.95 1 91.69 96 ALA A N 1
ATOM 773 C CA . ALA A 1 96 ? 11.531 -15.945 1.486 1 91.69 96 ALA A CA 1
ATOM 774 C C . ALA A 1 96 ? 12.492 -16.234 2.635 1 91.69 96 ALA A C 1
ATOM 776 O O . ALA A 1 96 ? 12.359 -15.672 3.721 1 91.69 96 ALA A O 1
ATOM 777 N N . THR A 1 97 ? 13.422 -17.125 2.559 1 84.69 97 THR A N 1
ATOM 778 C CA . THR A 1 97 ? 14.383 -17.531 3.578 1 84.69 97 THR A CA 1
ATOM 779 C C . THR A 1 97 ? 15.758 -16.953 3.285 1 84.69 97 THR A C 1
ATOM 781 O O . THR A 1 97 ? 16.719 -17.188 4.023 1 84.69 97 THR A O 1
ATOM 784 N N . GLY A 1 98 ? 15.992 -16.062 2.422 1 74.81 98 GLY A N 1
ATOM 785 C CA . GLY A 1 98 ? 17.281 -15.516 2.016 1 74.81 98 GLY A CA 1
ATOM 786 C C . GLY A 1 98 ? 17.594 -15.766 0.555 1 74.81 98 GLY A C 1
ATOM 787 O O . GLY A 1 98 ? 16.734 -15.594 -0.313 1 74.81 98 GLY A O 1
ATOM 788 N N . GLU A 1 99 ? 18.828 -16.016 0.248 1 66.62 99 GLU A N 1
ATOM 789 C CA . GLU A 1 99 ? 19.328 -16.094 -1.125 1 66.62 99 GLU A CA 1
ATOM 790 C C . GLU A 1 99 ? 18.906 -17.406 -1.779 1 66.62 99 GLU A C 1
ATOM 792 O O . GLU A 1 99 ? 19.453 -17.797 -2.816 1 66.62 99 GLU A O 1
ATOM 797 N N . THR A 1 100 ? 18.016 -18.047 -1.153 1 73.38 100 THR A N 1
ATOM 798 C CA . THR A 1 100 ? 17.562 -19.297 -1.743 1 73.38 100 THR A CA 1
ATOM 799 C C . THR A 1 100 ? 16.125 -19.188 -2.24 1 73.38 100 THR A C 1
ATOM 801 O O . THR A 1 100 ? 15.523 -18.109 -2.158 1 73.38 100 THR A O 1
ATOM 804 N N . ARG A 1 101 ? 15.648 -20.281 -2.916 1 83.25 101 ARG A N 1
ATOM 805 C CA . ARG A 1 101 ? 14.266 -20.406 -3.357 1 83.25 101 ARG A CA 1
ATOM 806 C C . ARG A 1 101 ? 13.297 -20.219 -2.191 1 83.25 101 ARG A C 1
ATOM 808 O O . ARG A 1 101 ? 13.508 -20.766 -1.108 1 83.25 101 ARG A O 1
ATOM 815 N N . PRO A 1 102 ? 12.25 -19.453 -2.469 1 92 102 PRO A N 1
ATOM 816 C CA . PRO A 1 102 ? 11.258 -19.297 -1.401 1 92 102 PRO A CA 1
ATOM 817 C C . PRO A 1 102 ? 10.672 -20.625 -0.947 1 92 102 PRO A C 1
ATOM 819 O O . PRO A 1 102 ? 10.57 -21.562 -1.742 1 92 102 PRO A O 1
ATOM 822 N N . SER A 1 103 ? 10.398 -20.75 0.349 1 93.75 103 SER A N 1
ATOM 823 C CA . SER A 1 103 ? 9.75 -21.938 0.904 1 93.75 103 SER A CA 1
ATOM 824 C C . SER A 1 103 ? 8.234 -21.797 0.886 1 93.75 103 SER A C 1
ATOM 826 O O . SER A 1 103 ? 7.695 -20.734 1.167 1 93.75 103 SER A O 1
ATOM 828 N N . VAL A 1 104 ? 7.617 -22.938 0.617 1 95.94 104 VAL A N 1
ATOM 829 C CA . VAL A 1 104 ? 6.16 -22.953 0.683 1 95.94 104 VAL A CA 1
ATOM 830 C C . VAL A 1 104 ? 5.707 -22.859 2.139 1 95.94 104 VAL A C 1
ATOM 832 O O . VAL A 1 104 ? 6.207 -23.594 2.998 1 95.94 104 VAL A O 1
ATOM 835 N N . ASP A 1 105 ? 4.828 -21.953 2.383 1 97 105 ASP A N 1
ATOM 836 C CA . ASP A 1 105 ? 4.281 -21.781 3.727 1 97 105 ASP A CA 1
ATOM 837 C C . ASP A 1 105 ? 3.273 -22.875 4.051 1 97 105 ASP A C 1
ATOM 839 O O . ASP A 1 105 ? 2.332 -23.109 3.289 1 97 105 ASP A O 1
ATOM 843 N N . GLU A 1 106 ? 3.412 -23.5 5.145 1 96 106 GLU A N 1
ATOM 844 C CA . GLU A 1 106 ? 2.494 -24.562 5.539 1 96 106 GLU A CA 1
ATOM 845 C C . GLU A 1 106 ? 1.078 -24.016 5.73 1 96 106 GLU A C 1
ATOM 847 O O . GLU A 1 106 ? 0.102 -24.734 5.48 1 96 106 GLU A O 1
ATOM 852 N N . HIS A 1 107 ? 0.999 -22.859 6.238 1 97.38 107 HIS A N 1
ATOM 853 C CA . HIS A 1 107 ? -0.292 -22.188 6.371 1 97.38 107 HIS A CA 1
ATOM 854 C C . HIS A 1 107 ? -0.602 -21.344 5.145 1 97.38 107 HIS A C 1
ATOM 856 O O . HIS A 1 107 ? -0.071 -20.234 5 1 97.38 107 HIS A O 1
ATOM 862 N N . GLN A 1 108 ? -1.439 -21.75 4.309 1 98.12 108 GLN A N 1
ATOM 863 C CA . GLN A 1 108 ? -1.757 -21.109 3.041 1 98.12 108 GLN A CA 1
ATOM 864 C C . GLN A 1 108 ? -2.814 -20.016 3.225 1 98.12 108 GLN A C 1
ATOM 866 O O . GLN A 1 108 ? -4 -20.25 2.977 1 98.12 108 GLN A O 1
ATOM 871 N N . ASP A 1 109 ? -2.316 -18.875 3.477 1 98.38 109 ASP A N 1
ATOM 872 C CA . ASP A 1 109 ? -3.207 -17.781 3.879 1 98.38 109 ASP A CA 1
ATOM 873 C C . ASP A 1 109 ? -3.586 -16.922 2.684 1 98.38 109 ASP A C 1
ATOM 875 O O . ASP A 1 109 ? -4.551 -16.156 2.748 1 98.38 109 ASP A O 1
ATOM 879 N N . TRP A 1 110 ? -2.801 -16.984 1.641 1 98.31 110 TRP A N 1
ATOM 880 C CA . TRP A 1 110 ? -3.215 -16.375 0.382 1 98.31 110 TRP A CA 1
ATOM 881 C C . TRP A 1 110 ? -4.188 -17.266 -0.367 1 98.31 110 TRP A C 1
ATOM 883 O O . TRP A 1 110 ? -3.861 -18.422 -0.693 1 98.31 110 TRP A O 1
ATOM 893 N N . LYS A 1 111 ? -5.367 -16.734 -0.691 1 98.44 111 LYS A N 1
ATOM 894 C CA . LYS A 1 111 ? -6.414 -17.562 -1.282 1 98.44 111 LYS A CA 1
ATOM 895 C C . LYS A 1 111 ? -6.625 -17.219 -2.754 1 98.44 111 LYS A C 1
ATOM 897 O O . LYS A 1 111 ? -6.977 -16.078 -3.086 1 98.44 111 LYS A O 1
ATOM 902 N N . PHE A 1 112 ? -6.465 -18.203 -3.545 1 98.69 112 PHE A N 1
ATOM 903 C CA . PHE A 1 112 ? -6.691 -18.062 -4.98 1 98.69 112 PHE A CA 1
ATOM 904 C C . PHE A 1 112 ? -8.172 -17.875 -5.273 1 98.69 112 PHE A C 1
ATOM 906 O O . PHE A 1 112 ? -9.023 -18.547 -4.695 1 98.69 112 PHE A O 1
ATOM 913 N N . LEU A 1 113 ? -8.516 -16.953 -6.168 1 98.44 113 LEU A N 1
ATOM 914 C CA . LEU A 1 113 ? -9.898 -16.766 -6.59 1 98.44 113 LEU A CA 1
ATOM 915 C C . LEU A 1 113 ? -10.07 -17.125 -8.062 1 98.44 113 LEU A C 1
ATOM 917 O O . LEU A 1 113 ? -10.977 -17.875 -8.414 1 98.44 113 LEU A O 1
ATOM 921 N N . GLU A 1 114 ? -9.203 -16.562 -8.836 1 98.12 114 GLU A N 1
ATOM 922 C CA . GLU A 1 114 ? -9.25 -16.828 -10.266 1 98.12 114 GLU A CA 1
ATOM 923 C C . GLU A 1 114 ? -7.902 -16.562 -10.93 1 98.12 114 GLU A C 1
ATOM 925 O O . GLU A 1 114 ? -7.094 -15.789 -10.406 1 98.12 114 GLU A O 1
ATOM 930 N N . GLY A 1 115 ? -7.699 -17.266 -12.094 1 97.75 115 GLY A N 1
ATOM 931 C CA . GLY A 1 115 ? -6.492 -17.078 -12.883 1 97.75 115 GLY A CA 1
ATOM 932 C C . GLY A 1 115 ? -6.656 -17.484 -14.328 1 97.75 115 GLY A C 1
ATOM 933 O O . GLY A 1 115 ? -7.32 -18.484 -14.633 1 97.75 115 GLY A O 1
ATOM 934 N N . PHE A 1 116 ? -6.094 -16.641 -15.156 1 96.69 116 PHE A N 1
ATOM 935 C CA . PHE A 1 116 ? -6.117 -16.984 -16.578 1 96.69 116 PHE A CA 1
ATOM 936 C C . PHE A 1 116 ? -5.035 -16.234 -17.328 1 96.69 116 PHE A C 1
ATOM 938 O O . PHE A 1 116 ? -4.387 -15.344 -16.781 1 96.69 116 PHE A O 1
ATOM 945 N N . GLU A 1 117 ? -4.816 -16.688 -18.516 1 97.31 117 GLU A N 1
ATOM 946 C CA . GLU A 1 117 ? -3.916 -15.984 -19.422 1 97.31 117 GLU A CA 1
ATOM 947 C C . GLU A 1 117 ? -4.664 -15.477 -20.656 1 97.31 117 GLU A C 1
ATOM 949 O O . GLU A 1 117 ? -5.586 -16.125 -21.141 1 97.31 117 GLU A O 1
ATOM 954 N N . ASN A 1 118 ? -4.379 -14.281 -21.016 1 96.38 118 ASN A N 1
ATOM 955 C CA . ASN A 1 118 ? -4.781 -13.852 -22.344 1 96.38 118 ASN A CA 1
ATOM 956 C C . ASN A 1 118 ? -3.6 -13.844 -23.312 1 96.38 118 ASN A C 1
ATOM 958 O O . ASN A 1 118 ? -2.611 -14.547 -23.094 1 96.38 118 ASN A O 1
ATOM 962 N N . ASP A 1 119 ? -3.641 -13.148 -24.391 1 96.75 119 ASP A N 1
ATOM 963 C CA . ASP A 1 119 ? -2.615 -13.227 -25.422 1 96.75 119 ASP A CA 1
ATOM 964 C C . ASP A 1 119 ? -1.269 -12.727 -24.906 1 96.75 119 ASP A C 1
ATOM 966 O O . ASP A 1 119 ? -0.217 -13.203 -25.344 1 96.75 119 ASP A O 1
ATOM 970 N N . THR A 1 120 ? -1.317 -11.875 -23.922 1 97.06 120 THR A N 1
ATOM 971 C CA . THR A 1 120 ? -0.065 -11.203 -23.594 1 97.06 120 THR A CA 1
ATOM 972 C C . THR A 1 120 ? 0.221 -11.289 -22.094 1 97.06 120 THR A C 1
ATOM 974 O O . THR A 1 120 ? 1.347 -11.039 -21.656 1 97.06 120 THR A O 1
ATOM 977 N N . HIS A 1 121 ? -0.801 -11.594 -21.344 1 98.19 121 HIS A N 1
ATOM 978 C CA . HIS A 1 121 ? -0.639 -11.422 -19.906 1 98.19 121 HIS A CA 1
ATOM 979 C C . HIS A 1 121 ? -1.091 -12.664 -19.141 1 98.19 121 HIS A C 1
ATOM 981 O O . HIS A 1 121 ? -1.947 -13.414 -19.609 1 98.19 121 HIS A O 1
ATOM 987 N N . THR A 1 122 ? -0.535 -12.906 -18 1 98.25 122 THR A N 1
ATOM 988 C CA . THR A 1 122 ? -1.055 -13.742 -16.922 1 98.25 122 THR A CA 1
ATOM 989 C C . THR A 1 122 ? -1.771 -12.891 -15.875 1 98.25 122 THR A C 1
ATOM 991 O O . THR A 1 122 ? -1.236 -11.875 -15.414 1 98.25 122 THR A O 1
ATOM 994 N N . ILE A 1 123 ? -3.01 -13.234 -15.555 1 98.44 123 ILE A N 1
ATOM 995 C CA . ILE A 1 123 ? -3.826 -12.469 -14.617 1 98.44 123 ILE A CA 1
ATOM 996 C C . ILE A 1 123 ? -4.305 -13.375 -13.484 1 98.44 123 ILE A C 1
ATOM 998 O O . ILE A 1 123 ? -4.891 -14.43 -13.734 1 98.44 123 ILE A O 1
ATOM 1002 N N . PHE A 1 124 ? -3.982 -12.984 -12.281 1 98.81 124 PHE A N 1
ATOM 1003 C CA . PHE A 1 124 ? -4.465 -13.719 -11.117 1 98.81 124 PHE A CA 1
ATOM 1004 C C . PHE A 1 124 ? -5.199 -12.789 -10.156 1 98.81 124 PHE A C 1
ATOM 1006 O O . PHE A 1 124 ? -4.77 -11.656 -9.93 1 98.81 124 PHE A O 1
ATOM 1013 N N . ARG A 1 125 ? -6.262 -13.25 -9.547 1 98.69 125 ARG A N 1
ATOM 1014 C CA . ARG A 1 125 ? -6.977 -12.617 -8.438 1 98.69 125 ARG A CA 1
ATOM 1015 C C . ARG A 1 125 ? -6.91 -13.469 -7.18 1 98.69 125 ARG A C 1
ATOM 1017 O O . ARG A 1 125 ? -7.047 -14.695 -7.25 1 98.69 125 ARG A O 1
ATOM 1024 N N . PHE A 1 126 ? -6.672 -12.844 -6.086 1 98.81 126 PHE A N 1
ATOM 1025 C CA . PHE A 1 126 ? -6.504 -13.562 -4.828 1 98.81 126 PHE A CA 1
ATOM 1026 C C . PHE A 1 126 ? -6.797 -12.656 -3.643 1 98.81 126 PHE A C 1
ATOM 1028 O O . PHE A 1 126 ? -6.957 -11.438 -3.805 1 98.81 126 PHE A O 1
ATOM 1035 N N . ARG A 1 127 ? -6.887 -13.258 -2.518 1 98.19 127 ARG A N 1
ATOM 1036 C CA . ARG A 1 127 ? -7.215 -12.461 -1.339 1 98.19 127 ARG A CA 1
ATOM 1037 C C . ARG A 1 127 ? -6.398 -12.914 -0.131 1 98.19 127 ARG A C 1
ATOM 1039 O O . ARG A 1 127 ? -5.934 -14.055 -0.077 1 98.19 127 ARG A O 1
ATOM 1046 N N . ARG A 1 128 ? -6.219 -12.062 0.753 1 97.38 128 ARG A N 1
ATOM 1047 C CA . ARG A 1 128 ? -5.492 -12.266 2.002 1 97.38 128 ARG A CA 1
ATOM 1048 C C . ARG A 1 128 ? -6.16 -11.523 3.154 1 97.38 128 ARG A C 1
ATOM 1050 O O . ARG A 1 128 ? -6.574 -10.375 3.006 1 97.38 128 ARG A O 1
ATOM 1057 N N . SER A 1 129 ? -6.305 -12.297 4.293 1 96.5 129 SER A N 1
ATOM 1058 C CA . SER A 1 129 ? -6.75 -11.609 5.504 1 96.5 129 SER A CA 1
ATOM 1059 C C . SER A 1 129 ? -5.738 -10.555 5.941 1 96.5 129 SER A C 1
ATOM 1061 O O . SER A 1 129 ? -4.531 -10.727 5.75 1 96.5 129 SER A O 1
ATOM 1063 N N . TYR A 1 130 ? -6.27 -9.469 6.574 1 94.19 130 TYR A N 1
ATOM 1064 C CA . TYR A 1 130 ? -5.367 -8.445 7.098 1 94.19 130 TYR A CA 1
ATOM 1065 C C . TYR A 1 130 ? -4.438 -9.039 8.156 1 94.19 130 TYR A C 1
ATOM 1067 O O . TYR A 1 130 ? -3.26 -8.68 8.219 1 94.19 130 TYR A O 1
ATOM 1075 N N . TYR A 1 131 ? -5.039 -9.875 8.938 1 93.62 131 TYR A N 1
ATOM 1076 C CA . TYR A 1 131 ? -4.305 -10.547 10.008 1 93.62 131 TYR A CA 1
ATOM 1077 C C . TYR A 1 131 ? -4.473 -12.062 9.906 1 93.62 131 TYR A C 1
ATOM 1079 O O . TYR A 1 131 ? -5.594 -12.57 9.852 1 93.62 131 TYR A O 1
ATOM 1087 N N . THR A 1 132 ? -3.322 -12.805 9.852 1 96.12 132 THR A N 1
ATOM 1088 C CA . THR A 1 132 ? -3.422 -14.242 9.633 1 96.12 132 THR A CA 1
ATOM 1089 C C . THR A 1 132 ? -2.895 -15.008 10.844 1 96.12 132 THR A C 1
ATOM 1091 O O . THR A 1 132 ? -3.111 -16.219 10.961 1 96.12 132 THR A O 1
ATOM 1094 N N . CYS A 1 133 ? -2.195 -14.406 11.781 1 94.56 133 CYS A N 1
ATOM 1095 C CA . CYS A 1 133 ? -1.566 -15.016 12.945 1 94.56 133 CYS A CA 1
ATOM 1096 C C . CYS A 1 133 ? -0.533 -16.062 12.531 1 94.56 133 CYS A C 1
ATOM 1098 O O . CYS A 1 133 ? -0.296 -17.031 13.25 1 94.56 133 CYS A O 1
ATOM 1100 N N . ASP A 1 134 ? -0.073 -15.984 11.336 1 95.75 134 ASP A N 1
ATOM 1101 C CA . ASP A 1 134 ? 0.979 -16.844 10.789 1 95.75 134 ASP A CA 1
ATOM 1102 C C . ASP A 1 134 ? 2.336 -16.141 10.844 1 95.75 134 ASP A C 1
ATOM 1104 O O . ASP A 1 134 ? 2.486 -15.023 10.336 1 95.75 134 ASP A O 1
ATOM 1108 N N . GLU A 1 135 ? 3.35 -16.797 11.367 1 94.75 135 GLU A N 1
ATOM 1109 C CA . GLU A 1 135 ? 4.652 -16.188 11.617 1 94.75 135 GLU A CA 1
ATOM 1110 C C . GLU A 1 135 ? 5.336 -15.789 10.312 1 94.75 135 GLU A C 1
ATOM 1112 O O . GLU A 1 135 ? 6.242 -14.953 10.312 1 94.75 135 GLU A O 1
ATOM 1117 N N . HIS A 1 136 ? 4.957 -16.375 9.211 1 94.44 136 HIS A N 1
ATOM 1118 C CA . HIS A 1 136 ? 5.617 -16.094 7.941 1 94.44 136 HIS A CA 1
ATOM 1119 C C . HIS A 1 136 ? 4.84 -15.055 7.129 1 94.44 136 HIS A C 1
ATOM 1121 O O . HIS A 1 136 ? 5.199 -14.766 5.984 1 94.44 136 HIS A O 1
ATOM 1127 N N . ASP A 1 137 ? 3.793 -14.562 7.738 1 95.56 137 ASP A N 1
ATOM 1128 C CA . ASP A 1 137 ? 2.99 -13.531 7.086 1 95.56 137 ASP A CA 1
ATOM 1129 C C . ASP A 1 137 ? 3.205 -12.172 7.742 1 95.56 137 ASP A C 1
ATOM 1131 O O . ASP A 1 137 ? 3.363 -12.078 8.961 1 95.56 137 ASP A O 1
ATOM 1135 N N . PHE A 1 138 ? 3.148 -11.141 6.961 1 93.75 138 PHE A N 1
ATOM 1136 C CA . PHE A 1 138 ? 3.072 -9.789 7.504 1 93.75 138 PHE A CA 1
ATOM 1137 C C . PHE A 1 138 ? 1.625 -9.32 7.59 1 93.75 138 PHE A C 1
ATOM 1139 O O . PHE A 1 138 ? 0.807 -9.648 6.727 1 93.75 138 PHE A O 1
ATOM 1146 N N . PRO A 1 139 ? 1.316 -8.531 8.773 1 92.38 139 PRO A N 1
ATOM 1147 C CA . PRO A 1 139 ? 0.006 -7.879 8.734 1 92.38 139 PRO A CA 1
ATOM 1148 C C . PRO A 1 139 ? -0.117 -6.859 7.609 1 92.38 139 PRO A C 1
ATOM 1150 O O . PRO A 1 139 ? 0.876 -6.242 7.219 1 92.38 139 PRO A O 1
ATOM 1153 N N . ILE A 1 140 ? -1.301 -6.727 7.059 1 92.94 140 ILE A N 1
ATOM 1154 C CA . ILE A 1 140 ? -1.545 -5.766 5.984 1 92.94 140 ILE A CA 1
ATOM 1155 C C . ILE A 1 140 ? -2.314 -4.566 6.535 1 92.94 140 ILE A C 1
ATOM 1157 O O . ILE A 1 140 ? -3.275 -4.727 7.289 1 92.94 140 ILE A O 1
ATOM 1161 N N . THR A 1 141 ? -1.873 -3.348 6.18 1 92.19 141 THR A N 1
ATOM 1162 C CA . THR A 1 141 ? -2.59 -2.121 6.516 1 92.19 141 THR A CA 1
ATOM 1163 C C . THR A 1 141 ? -3.125 -1.447 5.258 1 92.19 141 THR A C 1
ATOM 1165 O O . THR A 1 141 ? -2.549 -1.591 4.176 1 92.19 141 THR A O 1
ATOM 1168 N N . VAL A 1 142 ? -4.207 -0.729 5.484 1 89.5 142 VAL A N 1
ATOM 1169 C CA . VAL A 1 142 ? -4.871 -0.008 4.402 1 89.5 142 VAL A CA 1
ATOM 1170 C C . VAL A 1 142 ? -4.566 1.483 4.516 1 89.5 142 VAL A C 1
ATOM 1172 O O . VAL A 1 142 ? -4.613 2.055 5.605 1 89.5 142 VAL A O 1
ATOM 1175 N N . MET A 1 143 ? -4.23 2.086 3.338 1 91.62 143 MET A N 1
ATOM 1176 C CA . MET A 1 143 ? -3.992 3.527 3.311 1 91.62 143 MET A CA 1
ATOM 1177 C C . MET A 1 143 ? -5.301 4.293 3.152 1 91.62 143 MET A C 1
ATOM 1179 O O . MET A 1 143 ? -6.133 3.943 2.311 1 91.62 143 MET A O 1
ATOM 1183 N N . LEU A 1 144 ? -5.461 5.336 3.971 1 88.94 144 LEU A N 1
ATOM 1184 C CA . LEU A 1 144 ? -6.633 6.203 3.941 1 88.94 144 LEU A CA 1
ATOM 1185 C C . LEU A 1 144 ? -6.223 7.664 3.811 1 88.94 144 LEU A C 1
ATOM 1187 O O . LEU A 1 144 ? -5.168 8.07 4.312 1 88.94 144 LEU A O 1
ATOM 1191 N N . GLY A 1 145 ? -7.055 8.438 3.08 1 91.81 145 GLY A N 1
ATOM 1192 C CA . GLY A 1 145 ? -6.801 9.859 2.91 1 91.81 145 GLY A CA 1
ATOM 1193 C C . GLY A 1 145 ? -8.062 10.703 2.953 1 91.81 145 GLY A C 1
ATOM 1194 O O . GLY A 1 145 ? -9.102 10.297 2.432 1 91.81 145 GLY A O 1
ATOM 1195 N N . VAL A 1 146 ? -7.938 11.812 3.652 1 89.25 146 VAL A N 1
ATOM 1196 C CA . VAL A 1 146 ? -9.039 12.773 3.693 1 89.25 146 VAL A CA 1
ATOM 1197 C C . VAL A 1 146 ? -8.492 14.195 3.555 1 89.25 146 VAL A C 1
ATOM 1199 O O . VAL A 1 146 ? -7.41 14.5 4.062 1 89.25 146 VAL A O 1
ATOM 1202 N N . GLY A 1 147 ? -9.07 14.938 2.76 1 87.88 147 GLY A N 1
ATOM 1203 C CA . GLY A 1 147 ? -8.75 16.344 2.615 1 87.88 147 GLY A CA 1
ATOM 1204 C C . GLY A 1 147 ? -9.945 17.266 2.812 1 87.88 147 GLY A C 1
ATOM 1205 O O . GLY A 1 147 ? -11.062 16.922 2.395 1 87.88 147 GLY A O 1
ATOM 1206 N N . LEU A 1 148 ? -9.75 18.281 3.596 1 84.56 148 LEU A N 1
ATOM 1207 C CA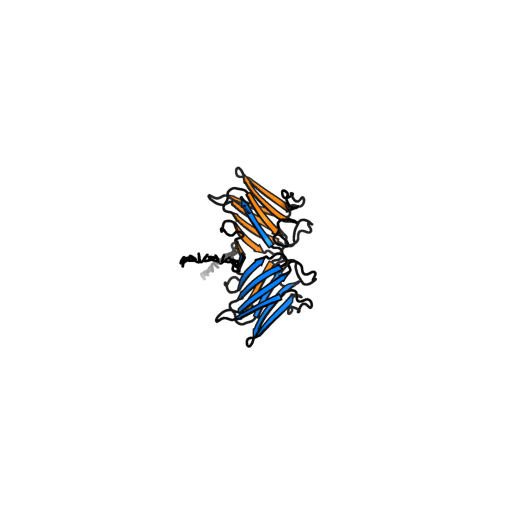 . LEU A 1 148 ? -10.836 19.219 3.85 1 84.56 148 LEU A CA 1
ATOM 1208 C C . LEU A 1 148 ? -10.422 20.641 3.502 1 84.56 148 LEU A C 1
ATOM 1210 O O . LEU A 1 148 ? -9.25 20.984 3.605 1 84.56 148 LEU A O 1
ATOM 1214 N N . MET B 1 1 ? 80 22.391 -32.656 1 31.64 1 MET B N 1
ATOM 1215 C CA . MET B 1 1 ? 78.938 23.016 -31.875 1 31.64 1 MET B CA 1
ATOM 1216 C C . MET B 1 1 ? 77.625 22.359 -32.156 1 31.64 1 MET B C 1
ATOM 1218 O O . MET B 1 1 ? 77.062 22.5 -33.25 1 31.64 1 MET B O 1
ATOM 1222 N N . PHE B 1 2 ? 77.438 21.016 -31.656 1 35.41 2 PHE B N 1
ATOM 1223 C CA . PHE B 1 2 ? 76.25 20.109 -31.719 1 35.41 2 PHE B CA 1
ATOM 1224 C C . PHE B 1 2 ? 75.062 20.75 -31.062 1 35.41 2 PHE B C 1
ATOM 1226 O O . PHE B 1 2 ? 75.125 21.219 -29.922 1 35.41 2 PHE B O 1
ATOM 1233 N N . GLN B 1 3 ? 74.25 21.469 -31.859 1 36.09 3 GLN B N 1
ATOM 1234 C CA . GLN B 1 3 ? 72.938 22.047 -31.516 1 36.09 3 GLN B CA 1
ATOM 1235 C C . GLN B 1 3 ? 71.938 21 -30.984 1 36.09 3 GLN B C 1
ATOM 1237 O O . GLN B 1 3 ? 71.625 20.047 -31.672 1 36.09 3 GLN B O 1
ATOM 1242 N N . VAL B 1 4 ? 72.062 20.547 -29.734 1 38.03 4 VAL B N 1
ATOM 1243 C CA . VAL B 1 4 ? 71.125 19.656 -29.047 1 38.03 4 VAL B CA 1
ATOM 1244 C C . VAL B 1 4 ? 69.75 20.312 -29.016 1 38.03 4 VAL B C 1
ATOM 1246 O O . VAL B 1 4 ? 69.625 21.422 -28.5 1 38.03 4 VAL B O 1
ATOM 1249 N N . SER B 1 5 ? 68.938 20.25 -30.094 1 36.53 5 SER B N 1
ATOM 1250 C CA . SER B 1 5 ? 67.562 20.625 -30.109 1 36.53 5 SER B CA 1
ATOM 1251 C C . SER B 1 5 ? 66.75 19.906 -29.016 1 36.53 5 SER B C 1
ATOM 1253 O O . SER B 1 5 ? 66.75 18.672 -28.953 1 36.53 5 SER B O 1
ATOM 1255 N N . ALA B 1 6 ? 66.75 20.422 -27.766 1 32.47 6 ALA B N 1
ATOM 1256 C CA . ALA B 1 6 ? 65.875 19.984 -26.656 1 32.47 6 ALA B CA 1
ATOM 1257 C C . ALA B 1 6 ? 64.438 19.953 -27.062 1 32.47 6 ALA B C 1
ATOM 1259 O O . ALA B 1 6 ? 63.812 21 -27.328 1 32.47 6 ALA B O 1
ATOM 1260 N N . ARG B 1 7 ? 63.906 18.938 -27.922 1 36.34 7 ARG B N 1
ATOM 1261 C CA . ARG B 1 7 ? 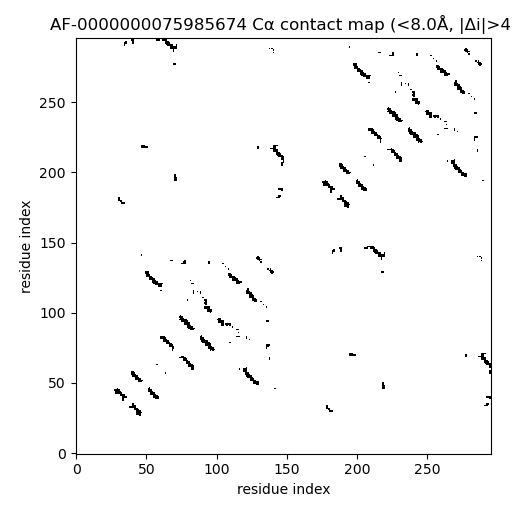62.5 18.734 -28.141 1 36.34 7 ARG B CA 1
ATOM 1262 C C . ARG B 1 7 ? 61.719 18.656 -26.812 1 36.34 7 ARG B C 1
ATOM 1264 O O . ARG 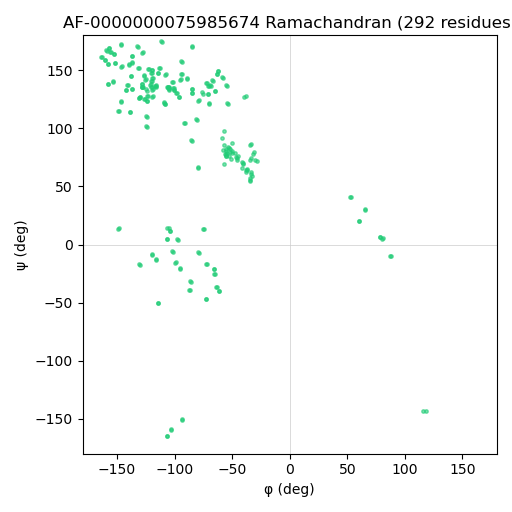B 1 7 ? 62.031 17.812 -25.969 1 36.34 7 ARG B O 1
ATOM 1271 N N . ILE B 1 8 ? 61.406 19.797 -26.125 1 35.22 8 ILE B N 1
ATOM 1272 C CA . ILE B 1 8 ? 60.531 19.875 -24.969 1 35.22 8 ILE B CA 1
ATOM 1273 C C . ILE B 1 8 ? 59.219 19.156 -25.266 1 35.22 8 ILE B C 1
ATOM 1275 O O . ILE B 1 8 ? 58.469 19.531 -26.188 1 35.22 8 ILE B O 1
ATOM 1279 N N . LEU B 1 9 ? 59.125 17.781 -25.172 1 37.91 9 LEU B N 1
ATOM 1280 C CA . LEU B 1 9 ? 57.875 17.031 -25.188 1 37.91 9 LEU B CA 1
ATOM 1281 C C . LEU B 1 9 ? 56.906 17.578 -24.156 1 37.91 9 LEU B C 1
ATOM 1283 O O . LEU B 1 9 ? 57.188 17.562 -22.953 1 37.91 9 LEU B O 1
ATOM 1287 N N . VAL B 1 10 ? 56.156 18.672 -24.453 1 39.09 10 VAL B N 1
ATOM 1288 C CA . VAL B 1 10 ? 55.062 19.141 -23.641 1 39.09 10 VAL B CA 1
ATOM 1289 C C . VAL B 1 10 ? 54.031 18 -23.438 1 39.09 10 VAL B C 1
ATOM 1291 O O . VAL B 1 10 ? 53.469 17.5 -24.406 1 39.09 10 VAL B O 1
ATOM 1294 N N . ILE B 1 11 ? 54.312 17.109 -22.469 1 44.56 11 ILE B N 1
ATOM 1295 C CA . ILE B 1 11 ? 53.25 16.188 -22.016 1 44.56 11 ILE B CA 1
ATOM 1296 C C . ILE B 1 11 ? 52.031 16.984 -21.578 1 44.56 11 ILE B C 1
ATOM 1298 O O . ILE B 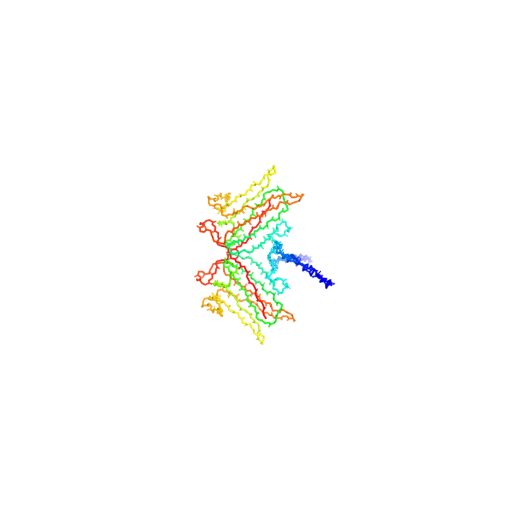1 11 ? 52.094 17.766 -20.625 1 44.56 11 ILE B O 1
ATOM 1302 N N . VAL B 1 12 ? 51.219 17.406 -22.562 1 42.31 12 VAL B N 1
ATOM 1303 C CA . VAL B 1 12 ? 49.906 17.922 -22.203 1 42.31 12 VAL B CA 1
ATOM 1304 C C . VAL B 1 12 ? 49.156 16.891 -21.359 1 42.31 12 VAL B C 1
ATOM 1306 O O . VAL B 1 12 ? 48.844 15.789 -21.828 1 42.31 12 VAL B O 1
ATOM 1309 N N . LEU B 1 13 ? 49.5 16.828 -20.094 1 43 13 LEU B N 1
ATOM 1310 C CA . LEU B 1 13 ? 48.594 16.109 -19.172 1 43 13 LEU B CA 1
ATOM 1311 C C . LEU B 1 13 ? 47.156 16.531 -19.391 1 43 13 LEU B C 1
ATOM 1313 O O . LEU B 1 13 ? 46.781 17.688 -19.156 1 43 13 LEU B O 1
ATOM 1317 N N . TYR B 1 14 ? 46.531 16.031 -20.516 1 44.75 14 TYR B N 1
ATOM 1318 C CA . TYR B 1 14 ? 45.094 16.109 -20.609 1 44.75 14 TYR B CA 1
ATOM 1319 C C . TYR B 1 14 ? 44.438 15.664 -19.312 1 44.75 14 TYR B C 1
ATOM 1321 O O . TYR B 1 14 ? 44.531 14.5 -18.938 1 44.75 14 TYR B O 1
ATOM 1329 N N . LEU B 1 15 ? 44.5 16.516 -18.25 1 43.22 15 LEU B N 1
ATOM 1330 C CA . LEU B 1 15 ? 43.562 16.297 -17.156 1 43.22 15 LEU B CA 1
ATOM 1331 C C . LEU B 1 15 ? 42.156 15.938 -17.703 1 43.22 15 LEU B C 1
ATOM 1333 O O . LEU B 1 15 ? 41.469 16.797 -18.25 1 43.22 15 LEU B O 1
ATOM 1337 N N . VAL B 1 16 ? 41.969 14.828 -18.344 1 42.81 16 VAL B N 1
ATOM 1338 C CA . VAL B 1 16 ? 40.625 14.297 -18.469 1 42.81 16 VAL B CA 1
ATOM 1339 C C . VAL B 1 16 ? 39.875 14.477 -17.156 1 42.81 16 VAL B C 1
ATOM 1341 O O . VAL B 1 16 ? 40.188 13.828 -16.156 1 42.81 16 VAL B O 1
ATOM 1344 N N . ARG B 1 17 ? 39.531 15.766 -16.812 1 41.94 17 ARG B N 1
ATOM 1345 C CA . ARG B 1 17 ? 38.438 15.82 -15.836 1 41.94 17 ARG B CA 1
ATOM 1346 C C . ARG B 1 17 ? 37.438 14.672 -16.047 1 41.94 17 ARG B C 1
ATOM 1348 O O . ARG B 1 17 ? 36.812 14.578 -17.094 1 41.94 17 ARG B O 1
ATOM 1355 N N . CYS B 1 18 ? 37.75 13.484 -15.695 1 46.19 18 CYS B N 1
ATOM 1356 C CA . CYS B 1 18 ? 36.688 12.531 -15.445 1 46.19 18 CYS B CA 1
ATOM 1357 C C . CYS B 1 18 ? 35.469 13.219 -14.828 1 46.19 18 CYS B C 1
ATOM 1359 O O . CYS B 1 18 ? 35.469 13.578 -13.656 1 46.19 18 CYS B O 1
ATOM 1361 N N . LEU B 1 19 ? 34.906 14.25 -15.531 1 45.03 19 LEU B N 1
ATOM 1362 C CA . LEU B 1 19 ? 33.531 14.609 -15.164 1 45.03 19 LEU B CA 1
ATOM 1363 C C . LEU B 1 19 ? 32.75 13.375 -14.75 1 45.03 19 LEU B C 1
ATOM 1365 O O . LEU B 1 19 ? 32.281 12.609 -15.609 1 45.03 19 LEU B O 1
ATOM 1369 N N . CYS B 1 20 ? 33.188 12.609 -13.797 1 46.59 20 CYS B N 1
ATOM 1370 C CA . CYS B 1 20 ? 32.219 11.773 -13.094 1 46.59 20 CYS B CA 1
ATOM 1371 C C . CYS B 1 20 ? 30.859 12.477 -12.992 1 46.59 20 CYS B C 1
ATOM 1373 O O . CYS B 1 20 ? 30.719 13.422 -12.211 1 46.59 20 CYS B O 1
ATOM 1375 N N . THR B 1 21 ? 30.234 12.789 -14.078 1 46.62 21 THR B N 1
ATOM 1376 C CA . THR B 1 21 ? 28.812 13.109 -13.961 1 46.62 21 THR B CA 1
ATOM 1377 C C . THR B 1 21 ? 28.141 12.195 -12.945 1 46.62 21 THR B C 1
ATOM 1379 O O . THR B 1 21 ? 28.016 10.992 -13.156 1 46.62 21 THR B O 1
ATOM 1382 N N . THR B 1 22 ? 28.516 12.266 -11.703 1 49.53 22 THR B N 1
ATOM 1383 C CA . THR B 1 22 ? 27.562 11.75 -10.727 1 49.53 22 THR B CA 1
ATOM 1384 C C . THR B 1 22 ? 26.125 11.93 -11.219 1 49.53 22 THR B C 1
ATOM 1386 O O . THR B 1 22 ? 25.703 13.055 -11.492 1 49.53 22 THR B O 1
ATOM 1389 N N . HIS B 1 23 ? 25.719 11.172 -12.172 1 47.03 23 HIS B N 1
ATOM 1390 C CA . HIS B 1 23 ? 24.266 11.164 -12.32 1 47.03 23 HIS B CA 1
ATOM 1391 C C . HIS B 1 23 ? 23.578 11.227 -10.969 1 47.03 23 HIS B C 1
ATOM 1393 O O . HIS B 1 23 ? 23.625 10.273 -10.195 1 47.03 23 HIS B O 1
ATOM 1399 N N . SER B 1 24 ? 23.734 12.281 -10.289 1 48.78 24 SER B N 1
ATOM 1400 C CA . SER B 1 24 ? 22.797 12.461 -9.188 1 48.78 24 SER B CA 1
ATOM 1401 C C . SER B 1 24 ? 21.438 11.844 -9.516 1 48.78 24 SER B C 1
ATOM 1403 O O . SER B 1 24 ? 20.812 12.211 -10.508 1 48.78 24 SER B O 1
ATOM 1405 N N . LYS B 1 25 ? 21.359 10.547 -9.398 1 56.47 25 LYS B N 1
ATOM 1406 C CA . LYS B 1 25 ? 20.062 9.93 -9.617 1 56.47 25 LYS B CA 1
ATOM 1407 C C . LYS B 1 25 ? 18.922 10.828 -9.125 1 56.47 25 LYS B C 1
ATOM 1409 O O . LYS B 1 25 ? 18.859 11.148 -7.934 1 56.47 25 LYS B O 1
ATOM 1414 N N . LEU B 1 26 ? 18.422 11.797 -9.984 1 73.94 26 LEU B N 1
ATOM 1415 C CA . LEU B 1 26 ? 17.25 12.617 -9.711 1 73.94 26 LEU B CA 1
ATOM 1416 C C . LEU B 1 26 ? 16.172 11.812 -9 1 73.94 26 LEU B C 1
ATOM 1418 O O . LEU B 1 26 ? 15.93 10.648 -9.344 1 73.94 26 LEU B O 1
ATOM 1422 N N . PHE B 1 27 ? 15.648 12.266 -7.875 1 83.69 27 PHE B N 1
ATOM 1423 C CA . PHE B 1 27 ? 14.586 11.633 -7.102 1 83.69 27 PHE B CA 1
ATOM 1424 C C . PHE B 1 27 ? 13.359 11.375 -7.973 1 83.69 27 PHE B C 1
ATOM 1426 O O . PHE B 1 27 ? 12.891 12.266 -8.672 1 83.69 27 PHE B O 1
ATOM 1433 N N . GLU B 1 28 ? 13.008 10.086 -8.016 1 91.56 28 GLU B N 1
ATOM 1434 C CA . GLU B 1 28 ? 11.781 9.711 -8.711 1 91.56 28 GLU B CA 1
ATOM 1435 C C . GLU B 1 28 ? 10.883 8.852 -7.82 1 91.56 28 GLU B C 1
ATOM 1437 O O . GLU B 1 28 ? 11.367 7.953 -7.125 1 91.56 28 GLU B O 1
ATOM 1442 N N . TRP B 1 29 ? 9.625 9.227 -7.887 1 94.69 29 TRP B N 1
ATOM 1443 C CA . TRP B 1 29 ? 8.656 8.43 -7.141 1 94.69 29 TRP B CA 1
ATOM 1444 C C . TRP B 1 29 ? 8.531 7.031 -7.738 1 94.69 29 TRP B C 1
ATOM 1446 O O . TRP B 1 29 ? 8.508 6.871 -8.961 1 94.69 29 TRP B O 1
ATOM 1456 N N . ALA B 1 30 ? 8.414 6.098 -6.832 1 91.81 30 ALA B N 1
ATOM 1457 C CA . ALA B 1 30 ? 8.297 4.711 -7.27 1 91.81 30 ALA B CA 1
ATOM 1458 C C . ALA B 1 30 ? 6.844 4.344 -7.555 1 91.81 30 ALA B C 1
ATOM 1460 O O . ALA B 1 30 ? 6.559 3.596 -8.492 1 91.81 30 ALA B O 1
ATOM 1461 N N . HIS B 1 31 ? 5.969 4.832 -6.734 1 93.38 31 HIS B N 1
ATOM 1462 C CA . HIS B 1 31 ? 4.57 4.434 -6.844 1 93.38 31 HIS B CA 1
ATOM 1463 C C . HIS B 1 31 ? 3.643 5.633 -6.695 1 93.38 31 HIS B C 1
ATOM 1465 O O . HIS B 1 31 ? 4.055 6.688 -6.203 1 93.38 31 HIS B O 1
ATOM 1471 N N . HIS B 1 32 ? 2.434 5.387 -7.145 1 95 32 HIS B N 1
ATOM 1472 C CA . HIS B 1 32 ? 1.392 6.406 -7.086 1 95 32 HIS B CA 1
ATOM 1473 C C . HIS B 1 32 ? 0.004 5.773 -7.039 1 95 32 HIS B C 1
ATOM 1475 O O . HIS B 1 32 ? -0.247 4.762 -7.699 1 95 32 HIS B O 1
ATOM 1481 N N . THR B 1 33 ? -0.846 6.418 -6.195 1 94.62 33 THR B N 1
ATOM 1482 C CA . THR B 1 33 ? -2.256 6.043 -6.23 1 94.62 33 THR B CA 1
ATOM 1483 C C . THR B 1 33 ? -3.137 7.211 -5.805 1 94.62 33 THR B C 1
ATOM 1485 O O . THR B 1 33 ? -2.637 8.234 -5.328 1 94.62 33 THR B O 1
ATOM 1488 N N . VAL B 1 34 ? -4.379 7.074 -6.117 1 95.44 34 VAL B N 1
ATOM 1489 C CA . VAL B 1 34 ? -5.371 8.047 -5.676 1 95.44 34 VAL B CA 1
ATOM 1490 C C . VAL B 1 34 ? -6.219 7.449 -4.555 1 95.44 34 VAL B C 1
ATOM 1492 O O . VAL B 1 34 ? -6.703 6.32 -4.668 1 95.44 34 VAL B O 1
ATOM 1495 N N . LEU B 1 35 ? -6.445 8.273 -3.488 1 94.5 35 LEU B N 1
ATOM 1496 C CA . LEU B 1 35 ? -7.047 7.68 -2.299 1 94.5 35 LEU B CA 1
ATOM 1497 C C . LEU B 1 35 ? -8.531 8.016 -2.215 1 94.5 35 LEU B C 1
ATOM 1499 O O . LEU B 1 35 ? -9.234 7.516 -1.337 1 94.5 35 LEU B O 1
ATOM 1503 N N . ASP B 1 36 ? -9 8.883 -3.154 1 91.19 36 ASP B N 1
ATOM 1504 C CA . ASP B 1 36 ? -10.422 9.211 -3.16 1 91.19 36 ASP B CA 1
ATOM 1505 C C . ASP B 1 36 ? -11.023 9.016 -4.551 1 91.19 36 ASP B C 1
ATOM 1507 O O . ASP B 1 36 ? -10.297 8.82 -5.527 1 91.19 36 ASP B O 1
ATOM 1511 N N . GLY B 1 37 ? -12.312 8.984 -4.555 1 88.19 37 GLY B N 1
ATOM 1512 C CA . GLY B 1 37 ? -12.992 8.734 -5.816 1 88.19 37 GLY B CA 1
ATOM 1513 C C . GLY B 1 37 ? -13.062 9.969 -6.703 1 88.19 37 GLY B C 1
ATOM 1514 O O . GLY B 1 37 ? -13.406 9.867 -7.883 1 88.19 37 GLY B O 1
ATOM 1515 N N . GLU B 1 38 ? -12.688 11.062 -6.238 1 92.69 38 GLU B N 1
ATOM 1516 C CA . GLU B 1 38 ? -12.844 12.32 -6.973 1 92.69 38 GLU B CA 1
ATOM 1517 C C . GLU B 1 38 ? -11.5 12.805 -7.512 1 92.69 38 GLU B C 1
ATOM 1519 O O . GLU B 1 38 ? -11.406 13.914 -8.039 1 92.69 38 GLU B O 1
ATOM 1524 N N . ASN B 1 39 ? -10.523 12.055 -7.344 1 94.56 39 ASN B N 1
ATOM 1525 C CA . ASN B 1 39 ? -9.188 12.375 -7.836 1 94.56 39 ASN B CA 1
ATOM 1526 C C . ASN B 1 39 ? -8.617 13.602 -7.141 1 94.56 39 ASN B C 1
ATOM 1528 O O . ASN B 1 39 ? -7.836 14.352 -7.734 1 94.56 39 ASN B O 1
ATOM 1532 N N . ASN B 1 40 ? -8.984 13.844 -5.91 1 96.75 40 ASN B N 1
ATOM 1533 C CA . ASN B 1 40 ? -8.547 15.031 -5.184 1 96.75 40 ASN B CA 1
ATOM 1534 C C . ASN B 1 40 ? -7.383 14.719 -4.25 1 96.75 40 ASN B C 1
ATOM 1536 O O . ASN B 1 40 ? -6.703 15.633 -3.771 1 96.75 40 ASN B O 1
ATOM 1540 N N . PHE B 1 41 ? -7.195 13.469 -4.012 1 97.69 41 PHE B N 1
ATOM 1541 C CA . PHE B 1 41 ? -6.168 13.062 -3.062 1 97.69 41 PHE B CA 1
ATOM 1542 C C . PHE B 1 41 ? -5.18 12.102 -3.711 1 97.69 41 PHE B C 1
ATOM 1544 O O . PHE B 1 41 ? -5.414 10.891 -3.742 1 97.69 41 PHE B O 1
ATOM 1551 N N . HIS B 1 42 ? -4.016 12.633 -4.082 1 97.75 42 HIS B N 1
ATOM 1552 C CA . HIS B 1 42 ? -2.961 11.836 -4.695 1 97.75 42 HIS B CA 1
ATOM 1553 C C . HIS B 1 42 ? -1.885 11.477 -3.68 1 97.75 42 HIS B C 1
ATOM 1555 O O . HIS B 1 42 ? -1.433 12.328 -2.914 1 97.75 42 HIS B O 1
ATOM 1561 N N . LEU B 1 43 ? -1.522 10.195 -3.703 1 97.94 43 LEU B N 1
ATOM 1562 C CA . LEU B 1 43 ? -0.447 9.688 -2.857 1 97.94 43 LEU B CA 1
ATOM 1563 C C . LEU B 1 43 ? 0.684 9.109 -3.703 1 97.94 43 LEU B C 1
ATOM 1565 O O . LEU B 1 43 ? 0.441 8.305 -4.605 1 97.94 43 LEU B O 1
ATOM 1569 N N . LYS B 1 44 ? 1.879 9.57 -3.459 1 97.56 44 LYS B N 1
ATOM 1570 C CA . LYS B 1 44 ? 3.1 9 -4.023 1 97.56 44 LYS B CA 1
ATOM 1571 C C . LYS B 1 44 ? 4.035 8.508 -2.924 1 97.56 44 LYS B C 1
ATOM 1573 O O . LYS B 1 44 ? 4.086 9.094 -1.839 1 97.56 44 LYS B O 1
ATOM 1578 N N . TRP B 1 45 ? 4.812 7.406 -3.248 1 96.44 45 TRP B N 1
ATOM 1579 C CA . TRP B 1 45 ? 5.773 6.992 -2.232 1 96.44 45 TRP B CA 1
ATOM 1580 C C . TRP B 1 45 ? 6.977 6.305 -2.871 1 96.44 45 TRP B C 1
ATOM 1582 O O . TRP B 1 45 ? 6.902 5.836 -4.008 1 96.44 45 TRP B O 1
ATOM 1592 N N . LYS B 1 46 ? 8.008 6.348 -2.16 1 94.88 46 LYS B N 1
ATOM 1593 C CA . LYS B 1 46 ? 9.281 5.727 -2.535 1 94.88 46 LYS B CA 1
ATOM 1594 C C . LYS B 1 46 ? 9.93 5.043 -1.338 1 94.88 46 LYS B C 1
ATOM 1596 O O . LYS B 1 46 ? 10.359 5.711 -0.394 1 94.88 46 LYS B O 1
ATOM 1601 N N . PRO B 1 47 ? 10.031 3.684 -1.412 1 93.94 47 PRO B N 1
ATOM 1602 C CA . PRO B 1 47 ? 10.695 2.961 -0.326 1 93.94 47 PRO B CA 1
ATOM 1603 C C . PRO B 1 47 ? 12.203 3.193 -0.3 1 93.94 47 PRO B C 1
ATOM 1605 O O . PRO B 1 47 ? 12.844 3.264 -1.355 1 93.94 47 PRO B O 1
ATOM 1608 N N . GLY B 1 48 ? 12.711 3.406 0.945 1 93.25 48 GLY B N 1
ATOM 1609 C CA . GLY B 1 48 ? 14.148 3.385 1.199 1 93.25 48 GLY B CA 1
ATOM 1610 C C . GLY B 1 48 ? 14.602 2.145 1.944 1 93.25 48 GLY B C 1
ATOM 1611 O O . GLY B 1 48 ? 13.883 1.146 1.998 1 93.25 48 GLY B O 1
ATOM 1612 N N . GLU B 1 49 ? 15.773 2.268 2.441 1 91.31 49 GLU B N 1
ATOM 1613 C CA . GLU B 1 49 ? 16.328 1.12 3.154 1 91.31 49 GLU B CA 1
ATOM 1614 C C . GLU B 1 49 ? 15.641 0.924 4.504 1 91.31 49 GLU B C 1
ATOM 1616 O O . GLU B 1 49 ? 15.25 -0.192 4.852 1 91.31 49 GLU B O 1
ATOM 1621 N N . LYS B 1 50 ? 15.508 1.997 5.227 1 94.06 50 LYS B N 1
ATOM 1622 C CA . LYS B 1 50 ? 14.984 1.869 6.582 1 94.06 50 LYS B CA 1
ATOM 1623 C C . LYS B 1 50 ? 13.688 2.656 6.75 1 94.06 50 LYS B C 1
ATOM 1625 O O . LYS B 1 50 ? 13.031 2.57 7.793 1 94.06 50 LYS B O 1
ATOM 1630 N N . ASP B 1 51 ? 13.422 3.395 5.742 1 96.31 51 ASP B N 1
ATOM 1631 C CA . ASP B 1 51 ? 12.234 4.246 5.824 1 96.31 51 ASP B CA 1
ATOM 1632 C C . ASP B 1 51 ? 11.586 4.41 4.453 1 96.31 51 ASP B C 1
ATOM 1634 O O . ASP B 1 51 ? 12.078 3.871 3.457 1 96.31 51 ASP B O 1
ATOM 1638 N N . ILE B 1 52 ? 10.453 5.004 4.453 1 95.88 52 ILE B N 1
ATOM 1639 C CA . ILE B 1 52 ? 9.688 5.262 3.242 1 95.88 52 ILE B CA 1
ATOM 1640 C C . ILE B 1 52 ? 9.305 6.738 3.178 1 95.88 52 ILE B C 1
ATOM 1642 O O . ILE B 1 52 ? 8.93 7.332 4.191 1 95.88 52 ILE B O 1
ATOM 1646 N N . THR B 1 53 ? 9.461 7.344 1.993 1 97.44 53 THR B N 1
ATOM 1647 C CA . THR B 1 53 ? 9.078 8.734 1.774 1 97.44 53 THR B CA 1
ATOM 1648 C C . THR B 1 53 ? 7.73 8.82 1.056 1 97.44 53 THR B C 1
ATOM 1650 O O . THR B 1 53 ? 7.492 8.102 0.086 1 97.44 53 THR B O 1
ATOM 1653 N N . PHE B 1 54 ? 6.875 9.727 1.583 1 98.31 54 PHE B N 1
ATOM 1654 C CA . PHE B 1 54 ? 5.555 9.945 1.01 1 98.31 54 PHE B CA 1
ATOM 1655 C C . PHE B 1 54 ? 5.398 11.383 0.542 1 98.31 54 PHE B C 1
ATOM 1657 O O . PHE B 1 54 ? 6 12.297 1.111 1 98.31 54 PHE B O 1
ATOM 1664 N N . GLN B 1 55 ? 4.59 11.523 -0.473 1 98.56 55 GLN B N 1
ATOM 1665 C CA . GLN B 1 55 ? 4.055 12.836 -0.827 1 98.56 55 GLN B CA 1
ATOM 1666 C C . GLN B 1 55 ? 2.539 12.781 -1.006 1 98.56 55 GLN B C 1
ATOM 1668 O O . GLN B 1 55 ? 2.027 11.922 -1.732 1 98.56 55 GLN B O 1
ATOM 1673 N N . VAL B 1 56 ? 1.887 13.656 -0.293 1 98.62 56 VAL B N 1
ATOM 1674 C CA . VAL B 1 56 ? 0.455 13.828 -0.521 1 98.62 56 VAL B CA 1
ATOM 1675 C C . VAL B 1 56 ? 0.202 15.125 -1.278 1 98.62 56 VAL B C 1
ATOM 1677 O O . VAL B 1 56 ? 0.858 16.141 -1.023 1 98.62 56 VAL B O 1
ATOM 1680 N N . GLU B 1 57 ? -0.658 15.039 -2.254 1 98.44 57 GLU B N 1
ATOM 1681 C CA . GLU B 1 57 ? -1.175 16.188 -2.992 1 98.44 57 GLU B CA 1
ATOM 1682 C C . GLU B 1 57 ? -2.699 16.234 -2.959 1 98.44 57 GLU B C 1
ATOM 1684 O O . GLU B 1 57 ? -3.359 15.414 -3.611 1 98.44 57 GLU B O 1
ATOM 1689 N N . VAL B 1 58 ? -3.221 17.203 -2.242 1 98.44 58 VAL B N 1
ATOM 1690 C CA . VAL B 1 58 ? -4.66 17.25 -1.999 1 98.44 58 VAL B CA 1
ATOM 1691 C C . VAL B 1 58 ? -5.246 18.531 -2.557 1 98.44 58 VAL B C 1
ATOM 1693 O O . VAL B 1 58 ? -4.707 19.625 -2.32 1 98.44 58 VAL B O 1
ATOM 1696 N N . ALA B 1 59 ? -6.34 18.406 -3.217 1 97.62 59 ALA B N 1
ATOM 1697 C CA . ALA B 1 59 ? -6.977 19.547 -3.861 1 97.62 59 ALA B CA 1
ATOM 1698 C C . ALA B 1 59 ? -7.77 20.375 -2.854 1 97.62 59 ALA B C 1
ATOM 1700 O O . ALA B 1 59 ? -9 20.453 -2.928 1 97.62 59 ALA B O 1
ATOM 1701 N N . THR B 1 60 ? -7.039 20.984 -1.956 1 96.81 60 THR B N 1
ATOM 1702 C CA . THR B 1 60 ? -7.598 21.875 -0.934 1 96.81 60 THR B CA 1
ATOM 1703 C C . THR B 1 60 ? -6.52 22.781 -0.359 1 96.81 60 THR B C 1
ATOM 1705 O O . THR B 1 60 ? -5.324 22.5 -0.494 1 96.81 60 THR B O 1
ATOM 1708 N N . HIS B 1 61 ? -6.922 23.875 0.227 1 96.88 61 HIS B N 1
ATOM 1709 C CA . HIS B 1 61 ? -6.016 24.688 1.032 1 96.88 61 HIS B CA 1
ATOM 1710 C C . HIS B 1 61 ? -6.309 24.531 2.52 1 96.88 61 HIS B C 1
ATOM 1712 O O . HIS B 1 61 ? -5.855 25.328 3.336 1 96.88 61 HIS B O 1
ATOM 1718 N N . GLY B 1 62 ? -7.082 23.516 2.783 1 95.38 62 GLY B N 1
ATOM 1719 C CA . GLY B 1 62 ? -7.348 23.156 4.168 1 95.38 62 GLY B CA 1
ATOM 1720 C C . GLY B 1 62 ? -6.398 22.094 4.703 1 95.38 62 GLY B C 1
ATOM 1721 O O . GLY B 1 62 ? -5.195 22.141 4.426 1 95.38 62 GLY B O 1
ATOM 1722 N N . TYR B 1 63 ? -6.906 21.297 5.637 1 96.31 63 TYR B N 1
ATOM 1723 C CA . TYR B 1 63 ? -6.043 20.281 6.211 1 96.31 63 TYR B CA 1
ATOM 1724 C C . TYR B 1 63 ? -6.215 18.953 5.484 1 96.31 63 TYR B C 1
ATOM 1726 O O . TYR B 1 63 ? -7.23 18.719 4.82 1 96.31 63 TYR B O 1
ATOM 1734 N N . PHE B 1 64 ? -5.258 18.109 5.566 1 97.25 64 PHE B N 1
ATOM 1735 C CA . PHE B 1 64 ? -5.367 16.734 5.121 1 97.25 64 PHE B CA 1
ATOM 1736 C C . PHE B 1 64 ? -5.055 15.773 6.262 1 97.25 64 PHE B C 1
ATOM 1738 O O . PHE B 1 64 ? -4.371 16.141 7.223 1 97.25 64 PHE B O 1
ATOM 1745 N N . GLY B 1 65 ? -5.652 14.648 6.191 1 96.31 65 GLY B N 1
ATOM 1746 C CA . GLY B 1 65 ? -5.281 13.477 6.969 1 96.31 65 GLY B CA 1
ATOM 1747 C C . GLY B 1 65 ? -4.871 12.297 6.109 1 96.31 65 GLY B C 1
ATOM 1748 O O . GLY B 1 65 ? -5.477 12.039 5.066 1 96.31 65 GLY B O 1
ATOM 1749 N N . PHE B 1 66 ? -3.779 11.688 6.473 1 97.31 66 PHE B N 1
ATOM 1750 C CA . PHE B 1 66 ? -3.334 10.438 5.871 1 97.31 66 PHE B CA 1
ATOM 1751 C C . PHE B 1 66 ? -3.031 9.398 6.945 1 97.31 66 PHE B C 1
ATOM 1753 O O . PHE B 1 66 ? -2.443 9.719 7.98 1 97.31 66 PHE B O 1
ATOM 1760 N N . GLY B 1 67 ? -3.467 8.195 6.652 1 95.44 67 GLY B N 1
ATOM 1761 C CA . GLY B 1 67 ? -3.23 7.223 7.707 1 95.44 67 GLY B CA 1
ATOM 1762 C C . GLY B 1 67 ? -3.174 5.793 7.199 1 95.44 67 GLY B C 1
ATOM 1763 O O . GLY B 1 67 ? -3.492 5.527 6.039 1 95.44 67 GLY B O 1
ATOM 1764 N N . LEU B 1 68 ? -2.664 4.898 8.047 1 95.19 68 LEU B N 1
ATOM 1765 C CA . LEU B 1 68 ? -2.607 3.447 7.895 1 95.19 68 LEU B CA 1
ATOM 1766 C C . LEU B 1 68 ? -3.592 2.764 8.836 1 95.19 68 LEU B C 1
ATOM 1768 O O . LEU B 1 68 ? -3.537 2.967 10.055 1 95.19 68 LEU B O 1
ATOM 1772 N N . SER B 1 69 ? -4.469 2.035 8.219 1 91.06 69 SER B N 1
ATOM 1773 C CA . SER B 1 69 ? -5.5 1.376 9.008 1 91.06 69 SER B CA 1
ATOM 1774 C C . SER B 1 69 ? -5.441 -0.139 8.844 1 91.06 69 SER B C 1
ATOM 1776 O O . SER B 1 69 ? -5.203 -0.638 7.742 1 91.06 69 SER B O 1
ATOM 1778 N N . PRO B 1 70 ? -5.66 -0.932 9.93 1 80.88 70 PRO B N 1
ATOM 1779 C CA . PRO B 1 70 ? -5.59 -2.393 9.844 1 80.88 70 PRO B CA 1
ATOM 1780 C C . PRO B 1 70 ? -6.777 -2.994 9.094 1 80.88 70 PRO B C 1
ATOM 1782 O O . PRO B 1 70 ? -6.719 -4.148 8.664 1 80.88 70 PRO B O 1
ATOM 1785 N N . ASN B 1 71 ? -7.902 -2.295 8.875 1 79.5 71 ASN B N 1
ATOM 1786 C CA . ASN B 1 71 ? -9.086 -2.877 8.25 1 79.5 71 ASN B CA 1
ATOM 1787 C C . ASN B 1 71 ? -9.867 -1.834 7.457 1 79.5 71 ASN B C 1
ATOM 1789 O O . ASN B 1 71 ? -11.055 -2.02 7.18 1 79.5 71 ASN B O 1
ATOM 1793 N N . GLY B 1 72 ? -9.203 -0.744 7.266 1 79.94 72 GLY B N 1
ATOM 1794 C CA . GLY B 1 72 ? -9.875 0.29 6.492 1 79.94 72 GLY B CA 1
ATOM 1795 C C . GLY B 1 72 ? -10.734 1.211 7.344 1 79.94 72 GLY B C 1
ATOM 1796 O O . GLY B 1 72 ? -11.242 2.221 6.855 1 79.94 72 GLY B O 1
ATOM 1797 N N . GLY B 1 73 ? -10.938 0.883 8.578 1 80.56 73 GLY B N 1
ATOM 1798 C CA . GLY B 1 73 ? -11.648 1.77 9.492 1 80.56 73 GLY B CA 1
ATOM 1799 C C . GLY B 1 73 ? -10.75 2.816 10.125 1 80.56 73 GLY B C 1
ATOM 1800 O O . GLY B 1 73 ? -9.523 2.76 9.984 1 80.56 73 GLY B O 1
ATOM 1801 N N . MET B 1 74 ? -11.406 3.775 10.805 1 82.25 74 MET B N 1
ATOM 1802 C CA . MET B 1 74 ? -10.641 4.895 11.352 1 82.25 74 MET B CA 1
ATOM 1803 C C . MET B 1 74 ? -10.078 4.555 12.727 1 82.25 74 MET B C 1
ATOM 1805 O O . MET B 1 74 ? -9 5.035 13.094 1 82.25 74 MET B O 1
ATOM 1809 N N . LYS B 1 75 ? -10.828 3.734 13.438 1 83.12 75 LYS B N 1
ATOM 1810 C CA . LYS B 1 75 ? -10.398 3.477 14.812 1 83.12 75 LYS B CA 1
ATOM 1811 C C . LYS B 1 75 ? -9.055 2.75 14.836 1 83.12 75 LYS B C 1
ATOM 1813 O O . LYS B 1 75 ? -8.875 1.743 14.148 1 83.12 75 LYS B O 1
ATOM 1818 N N . GLY B 1 76 ? -8.219 3.346 15.695 1 85.75 76 GLY B N 1
ATOM 1819 C CA . GLY B 1 76 ? -6.91 2.738 15.883 1 85.75 76 GLY B CA 1
ATOM 1820 C C . GLY B 1 76 ? -5.941 3.049 14.75 1 85.75 76 GLY B C 1
ATOM 1821 O O . GLY B 1 76 ? -4.809 2.568 14.75 1 85.75 76 GLY B O 1
ATOM 1822 N N . SER B 1 77 ? -6.379 3.887 13.891 1 92.19 77 SER B N 1
ATOM 1823 C CA . SER B 1 77 ? -5.527 4.188 12.742 1 92.19 77 SER B CA 1
ATOM 1824 C C . SER B 1 77 ? -4.324 5.027 13.156 1 92.19 77 SER B C 1
ATOM 1826 O O . SER B 1 77 ? -4.422 5.871 14.047 1 92.19 77 SER B O 1
ATOM 1828 N N . ASP B 1 78 ? -3.209 4.668 12.586 1 96.75 78 ASP B N 1
ATOM 1829 C CA . ASP B 1 78 ? -1.961 5.426 12.594 1 96.75 78 ASP B CA 1
ATOM 1830 C C . ASP B 1 78 ? -1.98 6.531 11.539 1 96.75 78 ASP B C 1
ATOM 1832 O O . ASP B 1 78 ? -1.906 6.25 10.344 1 96.75 78 ASP B O 1
ATOM 1836 N N . MET B 1 79 ? -2.107 7.852 12.023 1 96 79 MET B N 1
ATOM 1837 C CA . MET B 1 79 ? -2.391 8.859 11.008 1 96 79 MET B CA 1
ATOM 1838 C C . MET B 1 79 ? -1.551 10.109 11.234 1 96 79 MET B C 1
ATOM 1840 O O . MET B 1 79 ? -1.084 10.359 12.352 1 96 79 MET B O 1
ATOM 1844 N N . VAL B 1 80 ? -1.396 10.828 10.164 1 97.75 80 VAL B N 1
ATOM 1845 C CA . VAL B 1 80 ? -0.797 12.156 10.219 1 97.75 80 VAL B CA 1
ATOM 1846 C C . VAL B 1 80 ? -1.791 13.195 9.703 1 97.75 80 VAL B C 1
ATOM 1848 O O . VAL B 1 80 ? -2.578 12.914 8.797 1 97.75 80 VAL B O 1
ATOM 1851 N N . ILE B 1 81 ? -1.745 14.305 10.336 1 97.25 81 ILE B N 1
ATOM 1852 C CA . ILE B 1 81 ? -2.551 15.453 9.922 1 97.25 81 ILE B CA 1
ATOM 1853 C C . ILE B 1 81 ? -1.639 16.625 9.594 1 97.25 81 ILE B C 1
ATOM 1855 O O . ILE B 1 81 ? -0.685 16.906 10.328 1 97.25 81 ILE B O 1
ATOM 1859 N N . GLY B 1 82 ? -1.942 17.328 8.516 1 98.31 82 GLY B N 1
ATOM 1860 C CA . GLY B 1 82 ? -1.129 18.469 8.117 1 98.31 82 GLY B CA 1
ATOM 1861 C C . GLY B 1 82 ? -1.933 19.578 7.469 1 98.31 82 GLY B C 1
ATOM 1862 O O . GLY B 1 82 ? -3.004 19.328 6.91 1 98.31 82 GLY B O 1
ATOM 1863 N N . TRP B 1 83 ? -1.404 20.812 7.598 1 97.81 83 TRP B N 1
ATOM 1864 C CA . TRP B 1 83 ? -1.97 21.953 6.898 1 97.81 83 TRP B CA 1
ATOM 1865 C C . TRP B 1 83 ? -0.982 23.125 6.875 1 97.81 83 TRP B C 1
ATOM 1867 O O . TRP B 1 83 ? 0.052 23.078 7.547 1 97.81 83 TRP B O 1
ATOM 1877 N N . MET B 1 84 ? -1.255 23.984 5.988 1 97.94 84 MET B N 1
ATOM 1878 C CA . MET B 1 84 ? -0.544 25.266 5.945 1 97.94 84 MET B CA 1
ATOM 1879 C C . MET B 1 84 ? -1.4 26.375 6.527 1 97.94 84 MET B C 1
ATOM 1881 O O . MET B 1 84 ? -2.609 26.438 6.293 1 97.94 84 MET B O 1
ATOM 1885 N N . LYS B 1 85 ? -0.767 27.25 7.277 1 96.12 85 LYS B N 1
ATOM 1886 C CA . LYS B 1 85 ? -1.42 28.469 7.766 1 96.12 85 LYS B CA 1
ATOM 1887 C C . LYS B 1 85 ? -0.433 29.625 7.848 1 96.12 85 LYS B C 1
ATOM 1889 O O . LYS B 1 85 ? 0.6 29.531 8.516 1 96.12 85 LYS B O 1
ATOM 1894 N N . ASP B 1 86 ? -0.827 30.719 7.121 1 95.19 86 ASP B N 1
ATOM 1895 C CA . ASP B 1 86 ? -0.021 31.938 7.133 1 95.19 86 ASP B CA 1
ATOM 1896 C C . ASP B 1 86 ? 1.436 31.641 6.789 1 95.19 86 ASP B C 1
ATOM 1898 O O . ASP B 1 86 ? 2.35 32.094 7.48 1 95.19 86 ASP B O 1
ATOM 1902 N N . GLY B 1 87 ? 1.626 30.812 5.875 1 93.81 87 GLY B N 1
ATOM 1903 C CA . GLY B 1 87 ? 2.955 30.5 5.367 1 93.81 87 GLY B CA 1
ATOM 1904 C C . GLY B 1 87 ? 3.713 29.516 6.238 1 93.81 87 GLY B C 1
ATOM 1905 O O . GLY B 1 87 ? 4.887 29.234 5.988 1 93.81 87 GLY B O 1
ATOM 1906 N N . ARG B 1 88 ? 3.025 29.016 7.238 1 96.81 88 ARG B N 1
ATOM 1907 C CA . ARG B 1 88 ? 3.652 28.047 8.133 1 96.81 88 ARG B CA 1
ATOM 1908 C C . ARG B 1 88 ? 2.979 26.672 8.023 1 96.81 88 ARG B C 1
ATOM 1910 O O . ARG B 1 88 ? 1.77 26.594 7.797 1 96.81 88 ARG B O 1
ATOM 1917 N N . HIS B 1 89 ? 3.846 25.641 8.227 1 97.81 89 HIS B N 1
ATOM 1918 C CA . HIS B 1 89 ? 3.281 24.297 8.18 1 97.81 89 HIS B CA 1
ATOM 1919 C C . HIS B 1 89 ? 2.904 23.812 9.578 1 97.81 89 HIS B C 1
ATOM 1921 O O . HIS B 1 89 ? 3.572 24.156 10.555 1 97.81 89 HIS B O 1
ATOM 1927 N N . PHE B 1 90 ? 1.865 23.031 9.656 1 98.19 90 PHE B N 1
ATOM 1928 C CA . PHE B 1 90 ? 1.481 22.234 10.812 1 98.19 90 PHE B CA 1
ATOM 1929 C C . PHE B 1 90 ? 1.359 20.766 10.438 1 98.19 90 PHE B C 1
ATOM 1931 O O . PHE B 1 90 ? 0.778 20.422 9.406 1 98.19 90 PH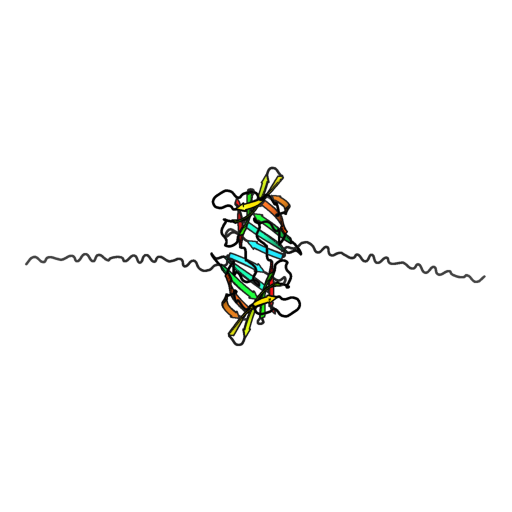E B O 1
ATOM 1938 N N . PHE B 1 91 ? 2.035 19.922 11.195 1 98.5 91 PHE B N 1
ATOM 1939 C CA . PHE B 1 91 ? 2.176 18.5 10.867 1 98.5 91 PHE B CA 1
ATOM 1940 C C . PHE B 1 91 ? 2.277 17.656 12.133 1 98.5 91 PHE B C 1
ATOM 1942 O O . PHE B 1 91 ? 3.25 17.766 12.883 1 98.5 91 PHE B O 1
ATOM 1949 N N . HIS B 1 92 ? 1.249 16.812 12.312 1 98 92 HIS B N 1
ATOM 1950 C CA . HIS B 1 92 ? 1.202 16.094 13.578 1 98 92 HIS B CA 1
ATOM 1951 C C . HIS B 1 92 ? 0.985 14.594 13.352 1 98 92 HIS B C 1
ATOM 1953 O O . HIS B 1 92 ? 0.073 14.203 12.625 1 98 92 HIS B O 1
ATOM 1959 N N . ASP B 1 93 ? 1.904 13.797 13.953 1 98.19 93 ASP B N 1
ATOM 1960 C CA . ASP B 1 93 ? 1.669 12.367 14.125 1 98.19 93 ASP B CA 1
ATOM 1961 C C . ASP B 1 93 ? 0.575 12.102 15.156 1 98.19 93 ASP B C 1
ATOM 1963 O O . ASP B 1 93 ? 0.689 12.523 16.312 1 98.19 93 ASP B O 1
ATOM 1967 N N . CYS B 1 94 ? -0.489 11.398 14.672 1 96.94 94 CYS B N 1
ATOM 1968 C CA . CYS B 1 94 ? -1.644 11.164 15.531 1 96.94 94 CYS B CA 1
ATOM 1969 C C . CYS B 1 94 ? -2.072 9.703 15.484 1 96.94 94 CYS B C 1
ATOM 1971 O O . CYS B 1 94 ? -1.515 8.914 14.719 1 96.94 94 CYS B O 1
ATOM 1973 N N . TYR B 1 95 ? -2.973 9.258 16.328 1 95.19 95 TYR B N 1
ATOM 1974 C CA . TYR B 1 95 ? -3.682 7.98 16.266 1 95.19 95 TYR B CA 1
ATOM 1975 C C . TYR B 1 95 ? -5.156 8.156 16.609 1 95.19 95 TYR B C 1
ATOM 1977 O O . TYR B 1 95 ? -5.508 9.016 17.422 1 95.19 95 TYR B O 1
ATOM 1985 N N . ALA B 1 96 ? -5.914 7.387 15.945 1 91.69 96 ALA B N 1
ATOM 1986 C CA . ALA B 1 96 ? -7.355 7.535 16.109 1 91.69 96 ALA B CA 1
ATOM 1987 C C . ALA B 1 96 ? -7.852 6.742 17.312 1 91.69 96 ALA B C 1
ATOM 1989 O O . ALA B 1 96 ? -7.461 5.586 17.516 1 91.69 96 ALA B O 1
ATOM 1990 N N . THR B 1 97 ? -8.617 7.25 18.219 1 84.69 97 THR B N 1
ATOM 1991 C CA . THR B 1 97 ? -9.133 6.629 19.438 1 84.69 97 THR B CA 1
ATOM 1992 C C . THR B 1 97 ? -10.609 6.266 19.266 1 84.69 97 THR B C 1
ATOM 1994 O O . THR B 1 97 ? -11.234 5.746 20.188 1 84.69 97 THR B O 1
ATOM 1997 N N . GLY B 1 98 ? -11.219 6.273 18.188 1 74.88 98 GLY B N 1
ATOM 1998 C CA . GLY B 1 98 ? -12.633 6.027 17.953 1 74.88 98 GLY B CA 1
ATOM 1999 C C . GLY B 1 98 ? -13.359 7.238 17.406 1 74.88 98 GLY B C 1
ATOM 2000 O O . GLY B 1 98 ? -12.859 7.906 16.5 1 74.88 98 GLY B O 1
ATOM 2001 N N . GLU B 1 99 ? -14.578 7.441 17.812 1 66.5 99 GLU B N 1
ATOM 2002 C CA . GLU B 1 99 ? -15.469 8.445 17.234 1 66.5 99 GLU B CA 1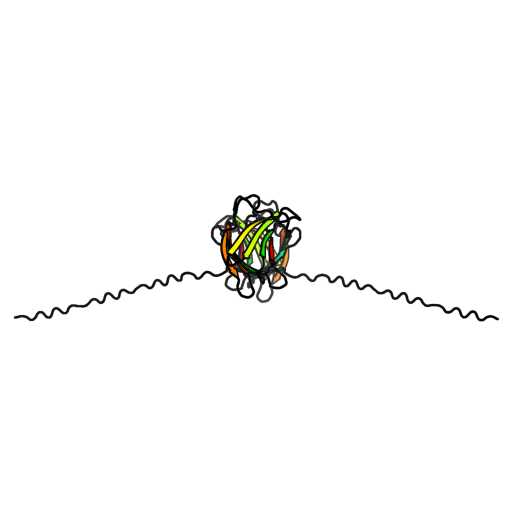
ATOM 2003 C C . GLU B 1 99 ? -15.086 9.852 17.672 1 66.5 99 GLU B C 1
ATOM 2005 O O . GLU B 1 99 ? -15.867 10.789 17.531 1 66.5 99 GLU B O 1
ATOM 2010 N N . THR B 1 100 ? -13.953 9.93 18.219 1 73.5 100 THR B N 1
ATOM 2011 C CA . THR B 1 100 ? -13.531 11.258 18.641 1 73.5 100 THR B CA 1
ATOM 2012 C C . THR B 1 100 ? -12.367 11.758 17.797 1 73.5 100 THR B C 1
ATOM 2014 O O . THR B 1 100 ? -11.945 11.086 16.844 1 73.5 100 THR B O 1
ATOM 2017 N N . ARG B 1 101 ? -11.961 13.031 18.047 1 83.25 101 ARG B N 1
ATOM 2018 C CA . ARG B 1 101 ? -10.789 13.641 17.422 1 83.25 101 ARG B CA 1
ATOM 2019 C C . ARG B 1 101 ? -9.539 12.797 17.672 1 83.25 101 ARG B C 1
ATOM 2021 O O . ARG B 1 101 ? -9.312 12.32 18.781 1 83.25 101 ARG B O 1
ATOM 2028 N N . PRO B 1 102 ? -8.766 12.664 16.594 1 92.06 102 PRO B N 1
ATOM 2029 C CA . PRO B 1 102 ? -7.516 11.922 16.781 1 92.06 102 PRO B CA 1
ATOM 2030 C C . PRO B 1 102 ? -6.625 12.547 17.859 1 92.06 102 PRO B C 1
ATOM 2032 O O . PRO B 1 102 ? -6.645 13.758 18.047 1 92.06 102 PRO B O 1
ATOM 2035 N N . SER B 1 103 ? -5.938 11.711 18.625 1 93.75 103 SER B N 1
ATOM 2036 C CA . SER B 1 103 ? -4.98 12.172 19.625 1 93.75 103 SER B CA 1
ATOM 2037 C C . SER B 1 103 ? -3.586 12.32 19.031 1 93.75 103 SER B C 1
ATOM 2039 O O . SER B 1 103 ? -3.156 11.484 18.234 1 93.75 103 SER B O 1
ATOM 2041 N N . VAL B 1 104 ? -2.926 13.359 19.5 1 95.94 104 VAL B N 1
ATOM 2042 C CA . VAL B 1 104 ? -1.538 13.531 19.094 1 95.94 104 VAL B CA 1
ATOM 2043 C C . VAL B 1 104 ? -0.666 12.461 19.75 1 95.94 104 VAL B C 1
ATOM 2045 O O . VAL B 1 104 ? -0.752 12.234 20.953 1 95.94 104 VAL B O 1
ATOM 2048 N N . ASP B 1 105 ? 0.112 11.82 18.938 1 96.94 105 ASP B N 1
ATOM 2049 C CA . ASP B 1 105 ? 1.021 10.789 19.453 1 96.94 105 ASP B CA 1
ATOM 2050 C C . ASP B 1 105 ? 2.23 11.422 20.141 1 96.94 105 ASP B C 1
ATOM 2052 O O . ASP B 1 105 ? 2.902 12.281 19.562 1 96.94 105 ASP B O 1
ATOM 2056 N N . GLU B 1 106 ? 2.533 10.977 21.281 1 96.06 106 GLU B N 1
ATOM 2057 C CA . GLU B 1 106 ? 3.676 11.516 22.016 1 96.06 106 GLU B CA 1
ATOM 2058 C C . GLU B 1 106 ? 4.984 11.234 21.281 1 96.06 106 GLU B C 1
ATOM 2060 O O . GLU B 1 106 ? 5.922 12.031 21.344 1 96.06 106 GLU B O 1
ATOM 2065 N N . HIS B 1 107 ? 5.043 10.102 20.688 1 97.38 107 HIS B N 1
ATOM 2066 C CA . HIS B 1 107 ? 6.195 9.758 19.859 1 97.38 107 HIS B CA 1
ATOM 2067 C C . HIS B 1 107 ? 5.965 10.156 18.406 1 97.38 107 HIS B C 1
ATOM 2069 O O . HIS B 1 107 ? 5.25 9.461 17.672 1 97.38 107 HIS B O 1
ATOM 2075 N N . GLN B 1 108 ? 6.543 11.172 17.953 1 98.12 108 GLN B N 1
ATOM 2076 C CA . GLN B 1 108 ? 6.34 11.727 16.625 1 98.12 108 GLN B CA 1
ATOM 2077 C C . GLN B 1 108 ? 7.227 11.039 15.594 1 98.12 108 GLN B C 1
ATOM 2079 O O . GLN B 1 108 ? 8.289 11.547 15.234 1 98.12 108 GLN B O 1
ATOM 2084 N N . ASP B 1 109 ? 6.68 10.016 15.062 1 98.38 109 ASP B N 1
ATOM 2085 C CA . ASP B 1 109 ? 7.484 9.133 14.219 1 98.38 109 ASP B CA 1
ATOM 2086 C C . ASP B 1 109 ? 7.332 9.5 12.742 1 98.38 109 ASP B C 1
ATOM 2088 O O . ASP B 1 109 ? 8.141 9.086 11.914 1 98.38 109 ASP B O 1
ATOM 2092 N N . TRP B 1 110 ? 6.273 10.188 12.414 1 98.31 110 TRP B N 1
ATOM 2093 C CA . TRP B 1 110 ? 6.176 10.781 11.086 1 98.31 110 TRP B CA 1
ATOM 2094 C C . TRP B 1 110 ? 6.988 12.062 11 1 98.31 110 TRP B C 1
ATOM 2096 O O . TRP B 1 110 ? 6.75 13.008 11.75 1 98.31 110 TRP B O 1
ATOM 2106 N N . LYS B 1 111 ? 7.91 12.125 10.031 1 98.44 111 LYS B N 1
ATOM 2107 C CA . LYS B 1 111 ? 8.82 13.258 9.961 1 98.44 111 LYS B CA 1
ATOM 2108 C C . LYS B 1 111 ? 8.5 14.148 8.766 1 98.44 111 LYS B C 1
ATOM 2110 O O . LYS B 1 111 ? 8.562 13.703 7.617 1 98.44 111 LYS B O 1
ATOM 2115 N N . PHE B 1 112 ? 8.25 15.367 9.07 1 98.69 112 PHE B N 1
ATOM 2116 C CA . PHE B 1 112 ? 7.988 16.375 8.047 1 98.69 112 PHE B CA 1
ATOM 2117 C C . PHE B 1 112 ? 9.25 16.672 7.246 1 98.69 112 PHE B C 1
ATOM 2119 O O . PHE B 1 112 ? 10.336 16.812 7.82 1 98.69 112 PHE B O 1
ATOM 2126 N N . LEU B 1 113 ? 9.141 16.781 5.93 1 98.44 113 LEU B N 1
ATOM 2127 C CA . LEU B 1 113 ? 10.266 17.172 5.094 1 98.44 113 LEU B CA 1
ATOM 2128 C C . LEU B 1 113 ? 10.016 18.516 4.434 1 98.44 113 LEU B C 1
ATOM 2130 O O . LEU B 1 113 ? 10.867 19.406 4.496 1 98.44 113 LEU B O 1
ATOM 2134 N N . GLU B 1 114 ? 8.875 18.594 3.834 1 98.12 114 GLU B N 1
ATOM 2135 C CA . GLU B 1 114 ? 8.508 19.844 3.168 1 98.12 114 GLU B CA 1
ATOM 2136 C C . GLU B 1 114 ? 6.996 19.953 3.008 1 98.12 114 GLU B C 1
ATOM 2138 O O . GLU B 1 114 ? 6.289 18.938 3.02 1 98.12 114 GLU B O 1
ATOM 2143 N N . GLY B 1 115 ? 6.535 21.25 2.898 1 97.75 115 GLY B N 1
ATOM 2144 C CA . GLY B 1 115 ? 5.125 21.531 2.676 1 97.75 115 GLY B CA 1
ATOM 2145 C C . GLY B 1 115 ? 4.879 22.891 2.064 1 97.75 115 GLY B C 1
ATOM 2146 O O . GLY B 1 115 ? 5.551 23.875 2.414 1 97.75 115 GLY B O 1
ATOM 2147 N N . PHE B 1 116 ? 3.973 22.875 1.129 1 96.75 116 PHE B N 1
ATOM 2148 C CA . PHE B 1 116 ? 3.592 24.156 0.539 1 96.75 116 PHE B CA 1
ATOM 2149 C C . PHE B 1 116 ? 2.229 24.062 -0.134 1 96.75 116 PHE B C 1
ATOM 2151 O O . PHE B 1 116 ? 1.671 22.969 -0.26 1 96.75 116 PHE B O 1
ATOM 2158 N N . GLU B 1 117 ? 1.718 25.172 -0.442 1 97.38 117 GLU B N 1
ATOM 2159 C CA . GLU B 1 117 ? 0.482 25.266 -1.216 1 97.38 117 GLU B CA 1
ATOM 2160 C C . GLU B 1 117 ? 0.718 25.938 -2.562 1 97.38 117 GLU B C 1
ATOM 2162 O O . GLU B 1 117 ? 1.521 26.875 -2.664 1 97.38 117 GLU B O 1
ATOM 2167 N N . ASN B 1 118 ? 0.159 25.375 -3.551 1 96.38 118 ASN B N 1
ATOM 2168 C CA . ASN B 1 118 ? 0.053 26.141 -4.789 1 96.38 118 ASN B CA 1
ATOM 2169 C C . ASN B 1 118 ? -1.36 26.688 -4.996 1 96.38 118 ASN B C 1
ATOM 2171 O O . ASN B 1 118 ? -2.111 26.859 -4.035 1 96.38 118 ASN B O 1
ATOM 2175 N N . ASP B 1 119 ? -1.766 27.016 -6.18 1 96.75 119 ASP B N 1
ATOM 2176 C CA . ASP B 1 119 ? -3.041 27.688 -6.414 1 96.75 119 ASP B CA 1
ATOM 2177 C C . ASP B 1 119 ? -4.215 26.781 -6.043 1 96.75 119 ASP B C 1
ATOM 2179 O O . ASP B 1 119 ? -5.27 27.25 -5.625 1 96.75 119 ASP B O 1
ATOM 2183 N N . THR B 1 120 ? -3.979 25.484 -6.094 1 97 120 THR B N 1
ATOM 2184 C CA . THR B 1 120 ? -5.148 24.625 -5.996 1 97 120 THR B CA 1
ATOM 2185 C C . THR B 1 120 ? -4.93 23.531 -4.957 1 97 120 THR B C 1
ATOM 2187 O O . THR B 1 120 ? -5.883 22.875 -4.523 1 97 120 THR B O 1
ATOM 2190 N N . HIS B 1 121 ? -3.682 23.328 -4.594 1 98.19 121 HIS B N 1
ATOM 2191 C CA . HIS B 1 121 ? -3.402 22.125 -3.818 1 98.19 121 HIS B CA 1
ATOM 2192 C C . HIS B 1 121 ? -2.555 22.453 -2.592 1 98.19 121 HIS B C 1
ATOM 2194 O O . HIS B 1 121 ? -1.792 23.422 -2.596 1 98.19 121 HIS B O 1
ATOM 2200 N N . THR B 1 122 ? -2.684 21.688 -1.563 1 98.31 122 THR B N 1
ATOM 2201 C CA . THR B 1 122 ? -1.732 21.516 -0.471 1 98.31 122 THR B CA 1
ATOM 2202 C C . THR B 1 122 ? -0.855 20.281 -0.704 1 98.31 122 THR B C 1
ATOM 2204 O O . THR B 1 122 ? -1.36 19.203 -1.008 1 98.31 122 THR B O 1
ATOM 2207 N N . ILE B 1 123 ? 0.461 20.469 -0.647 1 98.44 123 ILE B N 1
ATOM 2208 C CA . ILE B 1 123 ? 1.41 19.391 -0.917 1 98.44 123 ILE B CA 1
ATOM 2209 C C . ILE B 1 123 ? 2.35 19.219 0.275 1 98.44 123 ILE B C 1
ATOM 2211 O O . ILE B 1 123 ? 2.965 20.188 0.731 1 98.44 123 ILE B O 1
ATOM 2215 N N . PHE B 1 124 ? 2.375 18.031 0.796 1 98.81 124 PHE B N 1
ATOM 2216 C CA . PHE B 1 124 ? 3.301 17.719 1.879 1 98.81 124 PHE B CA 1
ATOM 2217 C C . PHE B 1 124 ? 4.156 16.5 1.529 1 98.81 124 PHE B C 1
ATOM 2219 O O . PHE B 1 124 ? 3.66 15.523 0.965 1 98.81 124 PHE B O 1
ATOM 2226 N N . ARG B 1 125 ? 5.426 16.516 1.903 1 98.69 125 ARG B N 1
ATOM 2227 C CA . ARG B 1 125 ? 6.352 15.383 1.867 1 98.69 125 ARG B CA 1
ATOM 2228 C C . ARG B 1 125 ? 6.812 15.016 3.271 1 98.69 125 ARG B C 1
ATOM 2230 O O . ARG B 1 125 ? 7.102 15.891 4.09 1 98.69 125 ARG B O 1
ATOM 2237 N N . PHE B 1 126 ? 6.844 13.758 3.529 1 98.81 126 PHE B N 1
ATOM 2238 C CA . PHE B 1 126 ? 7.195 13.273 4.863 1 98.81 126 PHE B CA 1
ATOM 2239 C C . PHE B 1 126 ? 7.707 11.844 4.805 1 98.81 126 PHE B C 1
ATOM 2241 O O . PHE B 1 126 ? 7.625 11.188 3.762 1 98.81 126 PHE B O 1
ATOM 2248 N N . ARG B 1 127 ? 8.242 11.422 5.898 1 98.19 127 ARG B N 1
ATOM 2249 C CA . ARG B 1 127 ? 8.812 10.078 5.91 1 98.19 127 ARG B CA 1
ATOM 2250 C C . ARG B 1 127 ? 8.492 9.359 7.215 1 98.19 127 ARG B C 1
ATOM 2252 O O . ARG B 1 127 ? 8.242 10 8.234 1 98.19 127 ARG B O 1
ATOM 2259 N N . ARG B 1 128 ? 8.484 8.117 7.164 1 97.31 128 ARG B N 1
ATOM 2260 C CA . ARG B 1 128 ? 8.227 7.219 8.289 1 97.31 128 ARG B CA 1
ATOM 2261 C C . ARG B 1 128 ? 9.117 5.98 8.219 1 97.31 128 ARG B C 1
ATOM 2263 O O . ARG B 1 128 ? 9.289 5.395 7.145 1 97.31 128 ARG B O 1
ATOM 2270 N N . SER B 1 129 ? 9.727 5.668 9.414 1 96.44 129 SER B N 1
ATOM 2271 C CA . SER B 1 129 ? 10.422 4.391 9.484 1 96.44 129 SER B CA 1
ATOM 2272 C C . SER B 1 129 ? 9.461 3.223 9.289 1 96.44 129 SER B C 1
ATOM 2274 O O . SER B 1 129 ? 8.297 3.297 9.688 1 96.44 129 SER B O 1
ATOM 2276 N N . TYR B 1 130 ? 10.008 2.113 8.695 1 94.12 130 TYR B N 1
ATOM 2277 C CA . TYR B 1 130 ? 9.18 0.921 8.539 1 94.12 130 TYR B CA 1
ATOM 2278 C C . TYR B 1 130 ? 8.734 0.389 9.898 1 94.12 130 TYR B C 1
ATOM 2280 O O . TYR B 1 130 ? 7.598 -0.069 10.047 1 94.12 130 TYR B O 1
ATOM 2288 N N . TYR B 1 131 ? 9.664 0.456 10.797 1 93.56 131 TYR B N 1
ATOM 2289 C CA . TYR B 1 131 ? 9.422 0.003 12.156 1 93.56 131 TYR B CA 1
ATOM 2290 C C . TYR B 1 131 ? 9.766 1.094 13.164 1 93.56 131 TYR B C 1
ATOM 2292 O O . TYR B 1 131 ? 10.867 1.638 13.148 1 93.56 131 TYR B O 1
ATOM 2300 N N . THR B 1 132 ? 8.766 1.453 14.055 1 96.12 132 THR B N 1
ATOM 2301 C CA . THR B 1 132 ? 9 2.576 14.953 1 96.12 132 THR B CA 1
ATOM 2302 C C . THR B 1 132 ? 9 2.113 16.406 1 96.12 132 THR B C 1
ATOM 2304 O O . THR B 1 132 ? 9.414 2.855 17.297 1 96.12 132 THR B O 1
ATOM 2307 N N . CYS B 1 133 ? 8.57 0.921 16.75 1 94.62 133 CYS B N 1
ATOM 2308 C CA . CYS B 1 133 ? 8.438 0.37 18.094 1 94.62 133 CYS B CA 1
ATOM 2309 C C . CYS B 1 133 ? 7.484 1.211 18.938 1 94.62 133 CYS B C 1
ATOM 2311 O O . CYS B 1 133 ? 7.637 1.29 20.172 1 94.62 133 CYS B O 1
ATOM 2313 N N . ASP B 1 134 ? 6.652 1.975 18.312 1 95.75 134 ASP B N 1
ATOM 2314 C CA . ASP B 1 134 ? 5.617 2.785 18.953 1 95.75 134 ASP B CA 1
ATOM 2315 C C . ASP B 1 134 ? 4.262 2.084 18.891 1 95.75 134 ASP B C 1
ATOM 2317 O O . ASP B 1 134 ? 3.803 1.688 17.812 1 95.75 134 ASP B O 1
ATOM 2321 N N . GLU B 1 135 ? 3.576 1.992 20.016 1 94.81 135 GLU B N 1
ATOM 2322 C CA . GLU B 1 135 ? 2.346 1.214 20.125 1 94.81 135 GLU B CA 1
ATOM 2323 C C . GLU B 1 135 ? 1.234 1.818 19.266 1 94.81 135 GLU B C 1
ATOM 2325 O O . GLU B 1 135 ? 0.258 1.142 18.938 1 94.81 135 GLU B O 1
ATOM 2330 N N . HIS B 1 136 ? 1.341 3.074 18.922 1 94.62 136 HIS B N 1
ATOM 2331 C CA . HIS B 1 136 ? 0.28 3.732 18.172 1 94.62 136 HIS B CA 1
ATOM 2332 C C . HIS B 1 136 ? 0.603 3.768 16.688 1 94.62 136 HIS B C 1
ATOM 2334 O O . HIS B 1 136 ? -0.133 4.371 15.898 1 94.62 136 HIS B O 1
ATOM 2340 N N . ASP B 1 137 ? 1.693 3.135 16.344 1 95.69 137 ASP B N 1
ATOM 2341 C CA . ASP B 1 137 ? 2.092 3.055 14.945 1 95.69 137 ASP B CA 1
ATOM 2342 C C . ASP B 1 137 ? 1.902 1.641 14.398 1 95.69 137 ASP B C 1
ATOM 2344 O O . ASP B 1 137 ? 2.137 0.66 15.109 1 95.69 137 ASP B O 1
ATOM 2348 N N . PHE B 1 138 ? 1.549 1.555 13.148 1 93.81 138 PHE B N 1
ATOM 2349 C CA . PHE B 1 138 ? 1.595 0.275 12.453 1 93.81 138 PHE B CA 1
ATOM 2350 C C . PHE B 1 138 ? 2.912 0.115 11.703 1 93.81 138 PHE B C 1
ATOM 2352 O O . PHE B 1 138 ? 3.455 1.088 11.18 1 93.81 138 PHE B O 1
ATOM 2359 N N . PRO B 1 139 ? 3.463 -1.237 11.719 1 92.38 139 PRO B N 1
ATOM 2360 C CA . PRO B 1 139 ? 4.582 -1.451 10.797 1 92.38 139 PRO B CA 1
ATOM 2361 C C . PRO B 1 139 ? 4.191 -1.265 9.336 1 92.38 139 PRO B C 1
ATOM 2363 O O . PRO B 1 139 ? 3.043 -1.522 8.961 1 92.38 139 PRO B O 1
ATOM 2366 N N . ILE B 1 140 ? 5.098 -0.777 8.531 1 93 140 ILE B N 1
ATOM 2367 C CA . ILE B 1 140 ? 4.848 -0.581 7.105 1 93 140 ILE B CA 1
ATOM 2368 C C . ILE B 1 140 ? 5.562 -1.662 6.301 1 93 140 ILE B C 1
ATOM 2370 O O . ILE B 1 140 ? 6.73 -1.966 6.559 1 93 140 ILE B O 1
ATOM 2374 N N . THR B 1 141 ? 4.855 -2.273 5.34 1 92.25 141 THR B N 1
ATOM 2375 C CA . THR B 1 141 ? 5.449 -3.223 4.406 1 92.25 141 THR B CA 1
ATOM 2376 C C . THR B 1 141 ? 5.449 -2.66 2.988 1 92.25 141 THR B C 1
ATOM 2378 O O . THR B 1 141 ? 4.582 -1.856 2.635 1 92.25 141 THR B O 1
ATOM 2381 N N . VAL B 1 142 ? 6.43 -3.137 2.252 1 89.75 142 VAL B N 1
ATOM 2382 C CA . VAL B 1 142 ? 6.598 -2.713 0.866 1 89.75 142 VAL B CA 1
ATOM 2383 C C . VAL B 1 142 ? 6.125 -3.82 -0.074 1 89.75 142 VAL B C 1
ATOM 2385 O O . VAL B 1 142 ? 6.434 -4.996 0.138 1 89.75 142 VAL B O 1
ATOM 2388 N N . MET B 1 143 ? 5.355 -3.398 -1.107 1 91.88 143 MET B N 1
ATOM 2389 C CA . MET B 1 143 ? 4.91 -4.359 -2.111 1 91.88 143 MET B CA 1
ATOM 2390 C C . MET B 1 143 ? 5.973 -4.555 -3.189 1 91.88 143 MET B C 1
ATOM 2392 O O . MET B 1 143 ? 6.535 -3.58 -3.693 1 91.88 143 MET B O 1
ATOM 2396 N N . LEU B 1 144 ? 6.227 -5.82 -3.518 1 89.06 144 LEU B N 1
ATOM 2397 C CA . LEU B 1 144 ? 7.188 -6.195 -4.547 1 89.06 144 LEU B CA 1
ATOM 2398 C C . LEU B 1 144 ? 6.547 -7.121 -5.574 1 89.06 144 LEU B C 1
ATOM 2400 O O . LEU B 1 144 ? 5.66 -7.914 -5.238 1 89.06 144 LEU B O 1
ATOM 2404 N N . GLY B 1 145 ? 6.988 -6.973 -6.844 1 92 145 GLY B N 1
ATOM 2405 C CA . GLY B 1 145 ? 6.488 -7.82 -7.914 1 92 145 GLY B CA 1
ATOM 2406 C C . GLY B 1 145 ? 7.559 -8.219 -8.914 1 92 145 GLY B C 1
ATOM 2407 O O . GLY B 1 145 ? 8.43 -7.406 -9.25 1 92 145 GLY B O 1
ATOM 2408 N N . VAL B 1 146 ? 7.5 -9.492 -9.273 1 8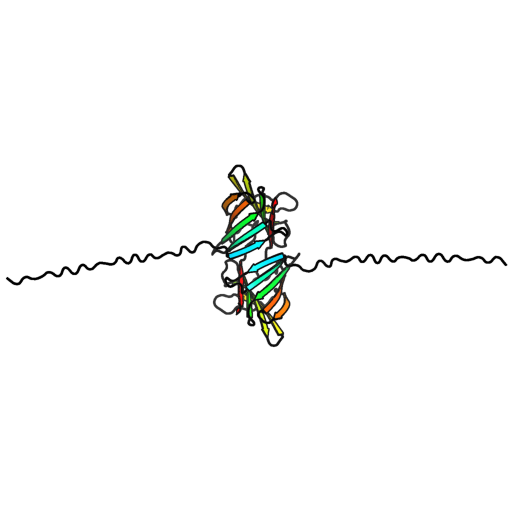9.31 146 VAL B N 1
ATOM 2409 C CA . VAL B 1 146 ? 8.398 -9.992 -10.312 1 89.31 146 VAL B CA 1
ATOM 2410 C C . VAL B 1 146 ? 7.633 -10.906 -11.266 1 89.31 146 VAL B C 1
ATOM 2412 O O . VAL B 1 146 ? 6.738 -11.641 -10.844 1 89.31 146 VAL B O 1
ATOM 2415 N N . GLY B 1 147 ? 7.816 -10.719 -12.484 1 88.44 147 GLY B N 1
ATOM 2416 C CA . GLY B 1 147 ? 7.262 -11.602 -13.5 1 88.44 147 GLY B CA 1
ATOM 2417 C C . GLY B 1 147 ? 8.312 -12.164 -14.438 1 88.44 147 GLY B C 1
ATOM 2418 O O . GLY B 1 147 ? 9.273 -11.477 -14.797 1 88.44 147 GLY B O 1
ATOM 2419 N N . LEU B 1 148 ? 8.234 -13.453 -14.664 1 84.62 148 LEU B N 1
ATOM 2420 C CA . LEU B 1 148 ? 9.203 -14.102 -15.555 1 84.62 148 LEU B CA 1
ATOM 2421 C C . LEU B 1 148 ? 8.492 -14.883 -16.656 1 84.62 148 LEU B C 1
ATOM 2423 O O . LEU B 1 148 ? 7.387 -15.391 -16.453 1 84.62 148 LEU B O 1
#

Secondary structure (DSSP, 8-state):
------------------------------EEEE-STTS-EEEEEEE-SSEEEEEEEES-SS-EEEEEESSS-STT-EEEEEEEETTEEEEEEEE--SSSPPEEPSS--EEEEEEEE-SS-EEEEEEEES----TT-----EEEEEE-/------------------------------EEEE-STTS-EEEEEEE-SSEEEEEEEES-SS-EEEEEESSS-STT-EEEEEEEETTEEEEEEEE--SSSPPEEPSS--EEEEEEEE-SS-EEEEEEEES----TT-----EEEEEE-

Foldseek 3Di:
DPPPPPPPPPPPPPPPPPCPVPVPVPDDFDDKDADDPVSQWIKTWDDDDFKIKIKIKGQDQAKDKDWDDPPPDQALTFMKMWHDDPNDIDIFGFTHHPPDDTHGDPDGQKAWDDWDDDPGITMTMIMGGQDDVGPSDDRDDDDDDDDD/DPPPPPPPPPPPPPPPPPCPVPVPVPDDFDDKDADDPVSFWIKTWDDDDFKIKIKIKGQDQAKDKDWDDPPPDQALTFMKMWHDDPNDIDIFGFTHHPPDDTHGDPDGQKAWDDWDDDPGITMTMIMGGQDDVGPSDDRDDDDDDDDD

Radius of gyration: 29.31 Å; Cα contacts (8 Å, |Δi|>4): 650; chains: 2; bounding box: 165×58×54 Å

pLDDT: mean 84.99, std 20.31, range [31.64, 98.81]

Nearest PDB structures (foldseek):
  4zel-assembly1_A  TM=8.611E-01  e=1.899E-08  Homo sapiens
  4zel-assembly1_B  TM=8.677E-01  e=5.319E-07  Homo sapiens
  4qi3-assembly1_A  TM=7.491E-01  e=1.649E-04  Thermothelomyces myriococcoides
  1sma-assembly1_B  TM=4.710E-01  e=2.935E-01  Thermus sp. IM6501
  9fyz-assembly3_C  TM=4.183E-01  e=4.269E+00  Bacteroides thetaiotaomicron

Sequence (296 aa):
MFQVSARILVIVLYLVRCLCTTHSKLFEWAHHTVLDGENNFHLKWKPGEKDITFQVEVATHGYFGFGLSPNGGMKGSDMVIGWMKDGRHFFHDCYATGETRPSVDEHQDWKFLEGFENDTHTIFRFRRSYYTCDEHDFPITVMLGVGLMFQVSARILVIVLYLVRCLCTTHSKLFEWAHHTVLDGENNFHLKWKPGEKDITFQVEVATHGYFGFGLSPNGGMKGSDMVIGWMKDGRHFFHDCYATGETRPSVDEHQDWKFLEGFENDTHTIFRFRRSYYTCDEHDFPITVMLGVGL

Organism: Limulus polyphemus (NCBI:txid6850)

Solvent-accessible surface area (backbone atoms only — not comparable to full-atom values): 16894 Å² total; per-residue (Å²): 135,85,79,78,76,76,76,76,78,75,75,73,74,73,71,71,71,73,71,69,69,68,71,65,75,72,91,69,75,62,38,51,39,48,60,43,94,76,72,40,33,39,41,34,34,34,82,42,74,65,32,35,40,38,34,43,42,28,67,29,77,42,44,37,39,41,30,43,9,68,45,68,49,63,59,65,13,24,27,37,38,36,35,63,54,96,93,36,80,46,76,42,31,26,27,25,79,41,100,54,79,62,42,76,39,89,73,64,61,56,40,82,72,46,72,53,68,64,97,58,29,31,36,42,32,33,33,33,53,22,70,76,92,43,93,60,52,70,73,46,68,32,80,46,56,48,72,74,136,85,80,77,78,78,77,76,77,76,76,74,74,73,74,69,72,73,72,69,68,67,71,67,77,72,90,69,74,61,38,51,39,48,60,42,93,78,71,40,34,38,39,34,35,34,82,42,75,66,32,35,40,37,35,41,42,27,67,28,79,45,42,39,38,40,31,43,8,68,44,68,50,63,60,64,13,23,29,36,39,37,34,63,56,95,92,35,80,44,75,43,30,26,27,26,80,42,99,55,77,63,41,75,39,88,72,63,60,57,40,82,73,48,73,52,67,63,98,58,29,32,34,41,31,32,34,35,51,23,70,76,93,42,94,61,52,71,74,46,68,34,80,46,58,48,72,76